Protein AF-A0A8C7N3Q1-F1 (afdb_monomer_lite)

pLDDT: mean 91.47, std 10.43, range [30.98, 98.62]

Secondary structure (DSSP, 8-state):
---EEEE-HHHHHHHHT-BSSSBGGGSTTTEEEEE-S-HHHHHH-EETT-EE--B-TTSPBPPPTT--TTT-SEEEEE-SS---SSS--HHHHHHHHHHTT-SSPEEEETTHHHHHHHH-GGGEE------HHHHHT--PPPEEEETTTEEEEEHHHHT-HHHHHHTTEEEEEEESS---GGGGGSS-EEEEE---SSTTS--GGGHHHHHHHHHHHHHTT-EEEEEESSSSSHHHHHHHHHHHHHH---HHHHHHHHHHHHTT--

Organism: Oncorhynchus kisutch (NCBI:txid8019)

Structure (mmCIF, N/CA/C/O backbone):
data_AF-A0A8C7N3Q1-F1
#
_entry.id   AF-A0A8C7N3Q1-F1
#
loop_
_atom_site.group_PDB
_atom_site.id
_atom_site.type_symbol
_atom_site.label_atom_id
_atom_site.label_alt_id
_atom_site.label_comp_id
_atom_site.label_asym_id
_atom_site.label_entity_id
_atom_site.label_seq_id
_atom_site.pdbx_PDB_ins_code
_atom_site.Cartn_x
_atom_site.Cartn_y
_atom_site.Cartn_z
_atom_site.occupancy
_atom_site.B_iso_or_equiv
_atom_site.auth_seq_id
_atom_site.auth_comp_id
_atom_site.auth_asym_id
_atom_site.auth_atom_id
_atom_site.pdbx_PDB_model_num
ATOM 1 N N . MET A 1 1 ? -7.266 22.690 14.369 1.00 59.22 1 MET A N 1
ATOM 2 C CA . MET A 1 1 ? -7.906 21.356 14.397 1.00 59.22 1 MET A CA 1
ATOM 3 C C . MET A 1 1 ? -7.867 20.801 12.989 1.00 59.22 1 MET A C 1
ATOM 5 O O . MET A 1 1 ? -8.165 21.556 12.072 1.00 59.22 1 MET A O 1
ATOM 9 N N . ALA A 1 2 ? -7.451 19.550 12.805 1.00 65.81 2 ALA A N 1
ATOM 10 C CA . ALA A 1 2 ? -7.031 19.058 11.493 1.00 65.81 2 ALA A CA 1
ATOM 11 C C . ALA A 1 2 ? -8.157 18.533 10.574 1.00 65.81 2 ALA A C 1
ATOM 13 O O . ALA A 1 2 ? -7.891 18.194 9.427 1.00 65.81 2 ALA A O 1
ATOM 14 N N . GLY A 1 3 ? -9.415 18.535 11.028 1.00 89.31 3 GLY A N 1
ATOM 15 C CA . GLY A 1 3 ? -10.568 18.125 10.217 1.00 89.31 3 GLY A CA 1
ATOM 16 C C . GLY A 1 3 ? -10.566 16.638 9.837 1.00 89.31 3 GLY A C 1
ATOM 17 O O . GLY A 1 3 ? -9.707 15.866 10.269 1.00 89.31 3 GLY A O 1
ATOM 18 N N . THR A 1 4 ? -11.551 16.251 9.028 1.00 92.62 4 THR A N 1
ATOM 19 C CA . THR A 1 4 ? -11.742 14.877 8.544 1.00 92.62 4 THR A CA 1
ATOM 20 C C . THR A 1 4 ? -11.626 14.849 7.025 1.00 92.62 4 THR A C 1
ATOM 22 O O . THR A 1 4 ? -12.197 15.704 6.345 1.00 92.62 4 THR A O 1
ATOM 25 N N . THR A 1 5 ? -10.920 13.861 6.479 1.00 94.62 5 THR A N 1
ATOM 26 C CA . THR A 1 5 ? -10.798 13.642 5.029 1.00 94.62 5 THR A CA 1
ATOM 27 C C . THR A 1 5 ? -11.102 12.191 4.670 1.00 94.62 5 THR A C 1
ATOM 29 O O . THR A 1 5 ? -11.113 11.319 5.534 1.00 94.62 5 THR A O 1
ATOM 32 N N . PHE A 1 6 ? -11.353 11.903 3.392 1.00 94.88 6 PHE A N 1
ATOM 33 C CA . PHE A 1 6 ? -11.394 10.519 2.917 1.00 94.88 6 PHE A CA 1
ATOM 34 C C . PHE A 1 6 ? -9.996 10.007 2.574 1.00 94.88 6 PHE A C 1
ATOM 36 O O . PHE A 1 6 ? -9.118 10.785 2.211 1.00 94.88 6 PHE A O 1
ATOM 43 N N . CYS A 1 7 ? -9.844 8.691 2.673 1.00 94.50 7 CYS A N 1
ATOM 44 C CA . CYS A 1 7 ? -8.718 7.909 2.189 1.00 94.50 7 CYS A CA 1
ATOM 45 C C . CYS A 1 7 ? -9.274 6.769 1.325 1.00 94.50 7 CYS A C 1
ATOM 47 O O . CYS A 1 7 ? -10.184 6.041 1.741 1.00 94.50 7 CYS A O 1
ATOM 49 N N . GLU A 1 8 ? -8.799 6.657 0.091 1.00 95.62 8 GLU A N 1
ATOM 50 C CA . GLU A 1 8 ? -9.148 5.571 -0.818 1.00 95.62 8 GLU A CA 1
ATOM 51 C C . GLU A 1 8 ? -8.441 4.272 -0.400 1.00 95.62 8 GLU A C 1
ATOM 53 O O . GLU A 1 8 ? -7.428 4.257 0.300 1.00 95.62 8 GLU A O 1
ATOM 58 N N . ALA A 1 9 ? -8.967 3.135 -0.855 1.00 96.81 9 ALA A N 1
ATOM 59 C CA . ALA A 1 9 ? -8.442 1.832 -0.455 1.00 96.81 9 ALA A CA 1
ATOM 60 C C . ALA A 1 9 ? -6.957 1.638 -0.840 1.00 96.81 9 ALA A C 1
ATOM 62 O O . ALA A 1 9 ? -6.203 1.059 -0.060 1.00 96.81 9 ALA A O 1
ATOM 63 N N . SER A 1 10 ? -6.534 2.173 -1.991 1.00 95.06 10 SER A N 1
ATOM 64 C CA . SER A 1 10 ? -5.141 2.139 -2.461 1.00 95.06 10 SER A CA 1
ATOM 65 C C . SER A 1 10 ? -4.199 2.983 -1.601 1.00 95.06 10 SER A C 1
ATOM 67 O O . SER A 1 10 ? -3.031 2.639 -1.432 1.00 95.06 10 SER A O 1
ATOM 69 N N . GLU A 1 11 ? -4.698 4.070 -1.009 1.00 95.25 11 GLU A N 1
ATOM 70 C CA . GLU A 1 11 ? -3.915 4.896 -0.090 1.00 95.25 11 GLU A CA 1
ATOM 71 C C . GLU A 1 11 ? -3.651 4.135 1.213 1.00 95.25 11 GLU A C 1
ATOM 73 O O . GLU A 1 11 ? -2.498 4.031 1.630 1.00 95.25 11 GLU A O 1
ATOM 78 N N . LEU A 1 12 ? -4.677 3.507 1.807 1.00 97.44 12 LEU A N 1
ATOM 79 C CA . LEU A 1 12 ? -4.485 2.648 2.982 1.00 97.44 12 LEU A CA 1
ATOM 80 C C . LEU A 1 12 ? -3.596 1.437 2.666 1.00 97.44 12 LEU A C 1
ATOM 82 O O . LEU A 1 12 ? -2.736 1.090 3.474 1.00 97.44 12 LEU A O 1
ATOM 86 N N . TYR A 1 13 ? -3.756 0.816 1.493 1.00 97.50 13 TYR A N 1
ATOM 87 C CA . TYR A 1 13 ? -2.869 -0.254 1.033 1.00 97.50 13 TYR A CA 1
ATOM 88 C C . TYR A 1 13 ? -1.407 0.210 1.026 1.00 97.50 13 TYR A C 1
ATOM 90 O O . TYR A 1 13 ? -0.540 -0.483 1.559 1.00 97.50 13 TYR A O 1
ATOM 98 N N . ASN A 1 14 ? -1.123 1.394 0.480 1.00 95.88 14 ASN A N 1
ATOM 99 C CA . ASN A 1 14 ? 0.236 1.924 0.443 1.00 95.88 14 ASN A CA 1
ATOM 100 C C . ASN A 1 14 ? 0.751 2.264 1.848 1.00 95.88 14 ASN A C 1
ATOM 102 O O . ASN A 1 14 ? 1.882 1.907 2.158 1.00 95.88 14 ASN A O 1
ATOM 106 N N . ILE A 1 15 ? -0.070 2.853 2.728 1.00 95.50 15 ILE A N 1
ATOM 107 C CA . ILE A 1 15 ? 0.300 3.121 4.133 1.00 95.50 15 ILE A CA 1
ATOM 108 C C . ILE A 1 15 ? 0.690 1.822 4.859 1.00 95.50 15 ILE A C 1
ATOM 110 O O . ILE A 1 15 ? 1.719 1.780 5.533 1.00 95.50 15 ILE A O 1
ATOM 114 N N . LEU A 1 16 ? -0.085 0.745 4.694 1.00 96.50 16 LEU A N 1
ATOM 115 C CA . LEU A 1 16 ? 0.191 -0.561 5.311 1.00 96.50 16 LEU A CA 1
ATOM 116 C C . LEU A 1 16 ? 1.488 -1.215 4.807 1.00 96.50 16 LEU A C 1
ATOM 118 O O . LEU A 1 16 ? 2.055 -2.058 5.500 1.00 96.50 16 LEU A O 1
ATOM 122 N N . ASN A 1 17 ? 1.949 -0.839 3.613 1.00 95.31 17 ASN A N 1
ATOM 123 C CA . ASN A 1 17 ? 3.124 -1.410 2.957 1.00 95.31 17 ASN A CA 1
ATOM 124 C C . ASN A 1 17 ? 4.375 -0.521 3.034 1.00 95.31 17 ASN A C 1
ATOM 126 O O . ASN A 1 17 ? 5.397 -0.857 2.433 1.00 95.31 17 ASN A O 1
ATOM 130 N N . GLN A 1 18 ? 4.334 0.589 3.776 1.00 91.31 18 GLN A N 1
ATOM 131 C CA . GLN A 1 18 ? 5.516 1.427 3.977 1.00 91.31 18 GLN A CA 1
ATOM 132 C C . GLN A 1 18 ? 6.582 0.701 4.809 1.00 91.31 18 GLN A C 1
ATOM 134 O O . GLN A 1 18 ? 6.308 0.034 5.812 1.00 91.31 18 GLN A O 1
ATOM 139 N N . TYR A 1 19 ? 7.824 0.827 4.360 1.00 86.75 19 TYR A N 1
ATOM 140 C CA . TYR A 1 19 ? 8.968 0.055 4.804 1.00 86.75 19 TYR A CA 1
ATOM 141 C C . TYR A 1 19 ? 10.282 0.830 4.652 1.00 86.75 19 TYR A C 1
ATOM 143 O O . TYR A 1 19 ? 10.655 1.230 3.553 1.00 86.75 19 TYR A O 1
ATOM 151 N N . THR A 1 20 ? 11.037 0.953 5.741 1.00 82.75 20 THR A N 1
ATOM 152 C CA . THR A 1 20 ? 12.396 1.520 5.730 1.00 82.75 20 THR A CA 1
ATOM 153 C C . THR A 1 20 ? 13.431 0.390 5.786 1.00 82.75 20 THR A C 1
ATOM 155 O O . THR A 1 20 ? 13.741 -0.246 4.782 1.00 82.75 20 THR A O 1
ATOM 158 N N . ARG A 1 21 ? 13.948 0.088 6.982 1.00 82.50 21 ARG A N 1
ATOM 159 C CA . ARG A 1 21 ? 14.676 -1.151 7.304 1.00 82.50 21 ARG A CA 1
ATOM 160 C C . ARG A 1 21 ? 13.736 -2.236 7.826 1.00 82.50 21 ARG A C 1
ATOM 162 O O . ARG A 1 21 ? 14.053 -3.419 7.747 1.00 82.50 21 ARG A O 1
ATOM 169 N N . LEU A 1 22 ? 12.606 -1.821 8.390 1.00 88.88 22 LEU A N 1
ATOM 170 C CA . LEU A 1 22 ? 11.552 -2.648 8.967 1.00 88.88 22 LEU A CA 1
ATOM 171 C C . LEU A 1 22 ? 10.201 -2.064 8.529 1.00 88.88 22 LEU A C 1
ATOM 173 O O . LEU A 1 22 ? 10.143 -0.941 8.019 1.00 88.88 22 LEU A O 1
ATOM 177 N N . SER A 1 23 ? 9.121 -2.827 8.707 1.00 93.00 23 SER A N 1
ATOM 178 C CA . SER A 1 23 ? 7.772 -2.302 8.471 1.00 93.00 23 SER A CA 1
ATOM 179 C C . SER A 1 23 ? 7.512 -1.100 9.371 1.00 93.00 23 SER A C 1
ATOM 181 O O . SER A 1 23 ? 7.718 -1.169 10.586 1.00 93.00 23 SER A O 1
ATOM 183 N N . ARG A 1 24 ? 6.987 -0.020 8.790 1.00 93.94 24 ARG A N 1
ATOM 184 C CA . ARG A 1 24 ? 6.635 1.182 9.555 1.00 93.94 24 ARG A CA 1
ATOM 185 C C . ARG A 1 24 ? 5.467 0.968 10.500 1.00 93.94 24 ARG A C 1
ATOM 187 O O . ARG A 1 24 ? 5.294 1.726 11.443 1.00 93.94 24 ARG A O 1
ATOM 194 N N . LEU A 1 25 ? 4.715 -0.120 10.328 1.00 94.50 25 LEU A N 1
ATOM 195 C CA . LEU A 1 25 ? 3.677 -0.528 11.273 1.00 94.50 25 LEU A CA 1
ATOM 196 C C . LEU A 1 25 ? 4.225 -0.850 12.671 1.00 94.50 25 LEU A C 1
ATOM 198 O O . LEU A 1 25 ? 3.445 -0.875 13.619 1.00 94.50 25 LEU A O 1
ATOM 202 N N . ALA A 1 26 ? 5.533 -1.093 12.813 1.00 93.56 26 ALA A N 1
ATOM 203 C CA . ALA A 1 26 ? 6.186 -1.261 14.109 1.00 93.56 26 ALA A CA 1
ATOM 204 C C . ALA A 1 26 ? 6.464 0.073 14.832 1.00 93.56 26 ALA A C 1
ATOM 206 O O . ALA A 1 26 ? 6.716 0.073 16.037 1.00 93.56 26 ALA A O 1
ATOM 207 N N . GLU A 1 27 ? 6.415 1.208 14.129 1.00 93.19 27 GLU A N 1
ATOM 208 C CA . GLU A 1 27 ? 6.615 2.531 14.717 1.00 93.19 27 GLU A CA 1
ATOM 209 C C . GLU A 1 27 ? 5.361 2.964 15.490 1.00 93.19 27 GLU A C 1
ATOM 211 O O . GLU A 1 27 ? 4.250 3.005 14.957 1.00 93.19 27 GLU A O 1
ATOM 216 N N . PHE A 1 28 ? 5.536 3.318 16.764 1.00 90.06 28 PHE A N 1
ATOM 217 C CA . PHE A 1 28 ? 4.426 3.586 17.687 1.00 90.06 28 PHE A CA 1
ATOM 218 C C . PHE A 1 28 ? 3.556 4.790 17.294 1.00 90.06 28 PHE A C 1
ATOM 220 O O . PHE A 1 28 ? 2.387 4.838 17.666 1.00 90.06 28 PHE A O 1
ATOM 227 N N . ASN A 1 29 ? 4.110 5.750 16.553 1.00 92.81 29 ASN A N 1
ATOM 228 C CA . ASN A 1 29 ? 3.448 6.982 16.128 1.00 92.81 29 ASN A CA 1
ATOM 229 C C . ASN A 1 29 ? 3.130 7.006 14.623 1.00 92.81 29 ASN A C 1
ATOM 231 O O . ASN A 1 29 ? 2.821 8.064 14.078 1.00 92.81 29 ASN A O 1
ATOM 235 N N . PHE A 1 30 ? 3.220 5.868 13.928 1.00 94.25 30 PHE A N 1
ATOM 236 C CA . PHE A 1 30 ? 3.031 5.828 12.481 1.00 94.25 30 PHE A CA 1
ATOM 237 C C . PHE A 1 30 ? 1.563 5.691 12.063 1.00 94.25 30 PHE A C 1
ATOM 239 O O . PHE A 1 30 ? 1.037 6.592 11.412 1.00 94.25 30 PHE A O 1
ATOM 246 N N . LEU A 1 31 ? 0.893 4.593 12.429 1.00 95.69 31 LEU A N 1
ATOM 247 C CA . LEU A 1 31 ? -0.487 4.314 12.021 1.00 95.69 31 LEU A CA 1
ATOM 248 C C . LEU A 1 31 ? -1.358 3.890 13.206 1.00 95.69 31 LEU A C 1
ATOM 250 O O . LEU A 1 31 ? -1.128 2.856 13.833 1.00 95.69 31 LEU A O 1
ATOM 254 N N . CYS A 1 32 ? -2.443 4.629 13.418 1.00 96.06 32 CYS A N 1
ATOM 255 C CA . CYS A 1 32 ? -3.590 4.202 14.204 1.00 96.06 32 CYS A CA 1
ATOM 256 C C . CYS A 1 32 ? -4.744 3.834 13.263 1.00 96.06 32 CYS A C 1
ATOM 258 O O . CYS A 1 32 ? -5.383 4.712 12.684 1.00 96.06 32 CYS A O 1
ATOM 260 N N . LEU A 1 33 ? -5.008 2.535 13.107 1.00 97.56 33 LEU A N 1
ATOM 261 C CA . LEU A 1 33 ? -6.120 2.025 12.307 1.00 97.56 33 LEU A CA 1
ATOM 262 C C . LEU A 1 33 ? -7.259 1.568 13.228 1.00 97.56 33 LEU A C 1
ATOM 264 O O . LEU A 1 33 ? -7.074 0.670 14.053 1.00 97.56 33 LEU A O 1
ATOM 268 N N . ILE A 1 34 ? -8.436 2.179 13.096 1.00 97.69 34 ILE A N 1
ATOM 269 C CA . ILE A 1 34 ? -9.586 1.937 13.973 1.00 97.69 34 ILE A CA 1
ATOM 270 C C . ILE A 1 34 ? -10.748 1.347 13.176 1.00 97.69 34 ILE A C 1
ATOM 272 O O . ILE A 1 34 ? -11.215 1.929 12.200 1.00 97.69 34 ILE A O 1
ATOM 276 N N . ASP A 1 35 ? -11.229 0.195 13.637 1.00 98.31 35 ASP A N 1
ATOM 277 C CA . ASP A 1 35 ? -12.449 -0.442 13.152 1.00 98.31 35 ASP A CA 1
ATOM 278 C C . ASP A 1 35 ? -13.633 0.014 14.014 1.00 98.31 35 ASP A C 1
ATOM 280 O O . ASP A 1 35 ? -13.786 -0.426 15.158 1.00 98.31 35 ASP A O 1
ATOM 284 N N . ALA A 1 36 ? -14.457 0.907 13.473 1.00 97.75 36 ALA A N 1
ATOM 285 C CA . ALA A 1 36 ? -15.629 1.466 14.138 1.00 97.75 36 ALA A CA 1
ATOM 286 C C . ALA A 1 36 ? -16.843 0.520 14.140 1.00 97.75 36 ALA A C 1
ATOM 288 O O . ALA A 1 36 ? -17.855 0.821 14.769 1.00 97.75 36 ALA A O 1
ATOM 289 N N . ARG A 1 37 ? -16.757 -0.636 13.468 1.00 97.75 37 ARG A N 1
ATOM 290 C CA . ARG A 1 37 ? -17.850 -1.612 13.405 1.00 97.75 37 ARG A CA 1
ATOM 291 C C . ARG A 1 37 ? -18.120 -2.267 14.758 1.00 97.75 37 ARG A C 1
ATOM 293 O O . ARG A 1 37 ? -17.294 -2.267 15.674 1.00 97.75 37 ARG A O 1
ATOM 300 N N . ALA A 1 38 ? -19.269 -2.931 14.860 1.00 96.62 38 ALA A N 1
ATOM 301 C CA . ALA A 1 38 ? -19.602 -3.727 16.032 1.00 96.62 38 ALA A CA 1
ATOM 302 C C . ALA A 1 38 ? -18.553 -4.826 16.290 1.00 96.62 38 ALA A C 1
ATOM 304 O O . ALA A 1 38 ? -18.059 -5.479 15.366 1.00 96.62 38 ALA A O 1
ATOM 305 N N . LYS A 1 39 ? -18.277 -5.109 17.571 1.00 96.75 39 LYS A N 1
ATOM 306 C CA . LYS A 1 39 ? -17.277 -6.101 18.010 1.00 96.75 39 LYS A CA 1
ATOM 307 C C . LYS A 1 39 ? -17.429 -7.473 17.338 1.00 96.75 39 LYS A C 1
ATOM 309 O O . LYS A 1 39 ? -16.433 -8.129 17.050 1.00 96.75 39 LYS A O 1
ATOM 314 N N . GLY A 1 40 ? -18.663 -7.910 17.070 1.00 97.50 40 GLY A N 1
ATOM 315 C CA . GLY A 1 40 ? -18.930 -9.166 16.361 1.00 97.50 40 GLY A CA 1
ATOM 316 C C . GLY A 1 40 ? -18.378 -9.180 14.930 1.00 97.50 40 GLY A C 1
ATOM 317 O O . GLY A 1 40 ? -17.757 -10.159 14.527 1.00 97.50 40 GLY A O 1
ATOM 318 N N . GLN A 1 41 ? -18.532 -8.076 14.191 1.00 97.81 41 GLN A N 1
ATOM 319 C CA . GLN A 1 41 ? -18.011 -7.933 12.828 1.00 97.81 41 GLN A CA 1
ATOM 320 C C . GLN A 1 41 ? -16.479 -7.864 12.825 1.00 97.81 41 GLN A C 1
ATOM 322 O O . GLN A 1 41 ? -15.845 -8.548 12.024 1.00 97.81 41 GLN A O 1
ATOM 327 N N . TYR A 1 42 ? -15.890 -7.117 13.764 1.00 98.12 42 TYR A N 1
ATOM 328 C CA . TYR A 1 42 ? -14.438 -7.065 13.964 1.00 98.12 42 TYR A CA 1
ATOM 329 C C . TYR A 1 42 ? -13.840 -8.452 14.251 1.00 98.12 42 TYR A C 1
ATOM 331 O O . TYR A 1 42 ? -12.857 -8.856 13.627 1.00 98.12 42 TYR A O 1
ATOM 339 N N . ASN A 1 43 ? -14.454 -9.205 15.169 1.00 97.75 43 ASN A N 1
ATOM 340 C CA . ASN A 1 43 ? -14.000 -10.548 15.533 1.00 97.75 43 ASN A CA 1
ATOM 341 C C . ASN A 1 43 ? -14.126 -11.547 14.374 1.00 97.75 43 ASN A C 1
ATOM 343 O O . ASN A 1 43 ? -13.309 -12.458 14.271 1.00 97.75 43 ASN A O 1
ATOM 347 N N . ALA A 1 44 ? -15.137 -11.390 13.511 1.00 97.69 44 ALA A N 1
ATOM 348 C CA . ALA A 1 44 ? -15.306 -12.241 12.337 1.00 97.69 44 ALA A CA 1
ATOM 349 C C . ALA A 1 44 ? -14.162 -12.037 11.332 1.00 97.69 44 ALA A C 1
ATOM 351 O O . ALA A 1 44 ? -13.589 -13.017 10.849 1.00 97.69 44 ALA A O 1
ATOM 352 N N . SER A 1 45 ? -13.819 -10.776 11.036 1.00 98.25 45 SER A N 1
ATOM 353 C CA . SER A 1 45 ? -12.580 -10.385 10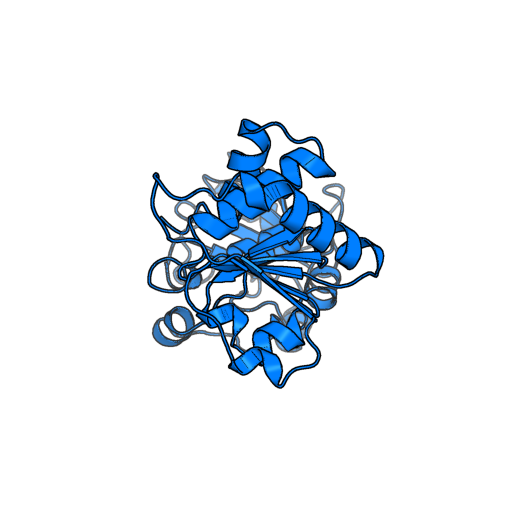.361 1.00 98.25 45 SER A CA 1
ATOM 354 C C . SER A 1 45 ? -12.421 -8.859 10.314 1.00 98.25 45 SER A C 1
ATOM 356 O O . SER A 1 45 ? -13.400 -8.126 10.176 1.00 98.25 45 SER A O 1
ATOM 358 N N . HIS A 1 46 ? -11.180 -8.379 10.340 1.00 98.62 46 HIS A N 1
ATOM 359 C CA . HIS A 1 46 ? -10.807 -6.965 10.246 1.00 98.62 46 HIS A CA 1
ATOM 360 C C . HIS A 1 46 ? -9.541 -6.776 9.395 1.00 98.62 46 HIS A C 1
ATOM 362 O O . HIS A 1 46 ? -8.899 -7.752 8.998 1.00 98.62 46 HIS A O 1
ATOM 368 N N . ILE A 1 47 ? -9.212 -5.525 9.063 1.00 98.62 47 ILE A N 1
ATOM 369 C CA . ILE A 1 47 ? -7.950 -5.168 8.392 1.00 98.62 47 ILE A CA 1
ATOM 370 C C . ILE A 1 47 ? -6.794 -5.381 9.378 1.00 98.62 47 ILE A C 1
ATOM 372 O O . ILE A 1 47 ? -6.945 -5.085 10.563 1.00 98.62 47 ILE A O 1
ATOM 376 N N . ILE A 1 48 ? -5.654 -5.894 8.909 1.00 97.56 48 ILE A N 1
ATOM 377 C CA . ILE A 1 48 ? -4.438 -6.070 9.718 1.00 97.56 48 ILE A CA 1
ATOM 378 C C . ILE A 1 48 ? -4.124 -4.828 10.568 1.00 97.56 48 ILE A C 1
ATOM 380 O O . ILE A 1 48 ? -4.361 -3.711 10.128 1.00 97.56 48 ILE A O 1
ATOM 384 N N . THR A 1 49 ? -3.628 -5.048 11.791 1.00 95.88 49 THR A N 1
ATOM 385 C CA . THR A 1 49 ? -3.320 -4.032 12.825 1.00 95.88 49 THR A CA 1
ATOM 386 C C . THR A 1 49 ? -4.491 -3.178 13.331 1.00 95.88 49 THR A C 1
ATOM 388 O O . THR A 1 49 ? -4.311 -2.443 14.306 1.00 95.88 49 THR A O 1
ATOM 391 N N . ALA A 1 50 ? -5.695 -3.305 12.759 1.00 97.44 50 ALA A N 1
ATOM 392 C CA . ALA A 1 50 ? -6.849 -2.529 13.191 1.00 97.44 50 ALA A CA 1
ATOM 393 C C . ALA A 1 50 ? -7.284 -2.864 14.623 1.00 97.44 50 ALA A C 1
ATOM 395 O O . ALA A 1 50 ? -7.306 -4.024 15.049 1.00 97.44 50 ALA A O 1
ATOM 396 N N . ARG A 1 51 ? -7.718 -1.835 15.351 1.00 95.94 51 ARG A N 1
ATOM 397 C CA . ARG A 1 51 ? -8.250 -1.949 16.712 1.00 95.94 51 ARG A CA 1
ATOM 398 C C . ARG A 1 51 ? -9.727 -1.588 16.716 1.00 95.94 51 ARG A C 1
ATOM 400 O O . ARG A 1 51 ? -10.108 -0.553 16.181 1.00 95.94 51 ARG A O 1
ATOM 407 N N . ASN A 1 52 ? -10.560 -2.421 17.332 1.00 96.94 52 ASN A N 1
ATOM 408 C CA . ASN A 1 52 ? -11.985 -2.123 17.449 1.00 96.94 52 ASN A CA 1
ATOM 409 C C . ASN A 1 52 ? -12.226 -0.892 18.338 1.00 96.94 52 ASN A C 1
ATOM 411 O O . ASN A 1 52 ? -11.683 -0.821 19.446 1.00 96.94 52 ASN A O 1
ATOM 415 N N . ALA A 1 53 ? -13.045 0.045 17.861 1.00 96.38 53 ALA A N 1
ATOM 416 C CA . ALA A 1 53 ? -13.469 1.212 18.620 1.00 96.38 53 ALA A CA 1
ATOM 417 C C . ALA A 1 53 ? -14.242 0.785 19.875 1.00 96.38 53 ALA A C 1
ATOM 419 O O . ALA A 1 53 ? -15.066 -0.131 19.847 1.00 96.38 53 ALA A O 1
ATOM 420 N N . LYS A 1 54 ? -13.975 1.458 20.994 1.00 94.94 54 LYS A N 1
ATOM 421 C CA . LYS A 1 54 ? -14.660 1.223 22.267 1.00 94.94 54 LYS A CA 1
ATOM 422 C C . LYS A 1 54 ? -15.169 2.538 22.813 1.00 94.94 54 LYS A C 1
ATOM 424 O O . LYS A 1 54 ? -14.436 3.519 22.822 1.00 94.94 54 LYS A O 1
ATOM 429 N N . TRP A 1 55 ? -16.388 2.526 23.321 1.00 93.81 55 TRP A N 1
ATOM 430 C CA . TRP A 1 55 ? -17.057 3.702 23.856 1.00 93.81 55 TRP A CA 1
ATOM 431 C C . TRP A 1 55 ? -17.374 3.470 25.330 1.00 93.81 55 TRP A C 1
ATOM 433 O O . TRP A 1 55 ? -17.701 2.346 25.723 1.00 93.81 55 TRP A O 1
ATOM 443 N N . ASP A 1 56 ? -17.225 4.504 26.153 1.00 93.44 56 ASP A N 1
ATOM 444 C CA . ASP A 1 56 ? -17.665 4.458 27.545 1.00 93.44 56 ASP A CA 1
ATOM 445 C C . ASP A 1 56 ? -19.182 4.697 27.665 1.00 93.44 56 ASP A C 1
ATOM 447 O O . ASP A 1 56 ? -19.875 4.996 26.690 1.00 93.44 56 ASP A O 1
ATOM 451 N N . SER A 1 57 ? -19.717 4.583 28.882 1.00 91.62 57 SER A N 1
ATOM 452 C CA . SER A 1 57 ? -21.142 4.817 29.153 1.00 91.62 57 SER A CA 1
ATOM 453 C C . SER A 1 57 ? -21.603 6.257 28.899 1.00 91.62 57 SER A C 1
ATOM 455 O O . SER A 1 57 ? -22.804 6.514 28.896 1.00 91.62 57 SER A O 1
ATOM 457 N N . LYS A 1 58 ? -20.675 7.198 28.691 1.00 89.50 58 LYS A N 1
ATOM 458 C CA . LYS A 1 58 ? -20.940 8.611 28.398 1.00 89.50 58 LYS A CA 1
ATOM 459 C C . LYS A 1 58 ? -20.803 8.930 26.904 1.00 89.50 58 LYS A C 1
ATOM 461 O O . LYS A 1 58 ? -20.870 10.101 26.539 1.00 89.50 58 LYS A O 1
ATOM 466 N N . GLY A 1 59 ? -20.589 7.925 26.049 1.00 86.38 59 GLY A N 1
ATOM 467 C CA . GLY A 1 59 ? -20.398 8.115 24.610 1.00 86.38 59 GLY A CA 1
ATOM 468 C C . GLY A 1 59 ? -19.034 8.707 24.245 1.00 86.38 59 GLY A C 1
ATOM 469 O O . GLY A 1 59 ? -18.873 9.266 23.163 1.00 86.38 59 GLY A O 1
ATOM 470 N N . LYS A 1 60 ? -18.032 8.612 25.126 1.00 90.12 60 LYS A N 1
ATOM 471 C CA . LYS A 1 60 ? -16.659 9.027 24.828 1.00 90.12 60 LYS A CA 1
ATOM 472 C C . LYS A 1 60 ? -15.859 7.847 24.281 1.00 90.12 60 LYS A C 1
ATOM 474 O O . LYS A 1 60 ? -15.841 6.766 24.873 1.00 90.12 60 LYS A O 1
ATOM 479 N N . LEU A 1 61 ? -15.154 8.075 23.173 1.00 92.81 61 LEU A N 1
ATOM 480 C CA . LEU A 1 61 ? -14.235 7.098 22.594 1.00 92.81 61 LEU A CA 1
ATOM 481 C C . LEU A 1 61 ? -13.077 6.828 23.569 1.00 92.81 61 LEU A C 1
ATOM 483 O O . LEU A 1 61 ? -12.361 7.742 23.986 1.00 92.81 61 LEU A O 1
ATOM 487 N N . ILE A 1 62 ? -12.895 5.561 23.926 1.00 93.06 62 ILE A N 1
ATOM 488 C CA . ILE A 1 62 ? -11.797 5.079 24.760 1.00 93.06 62 ILE A CA 1
ATOM 489 C C . ILE A 1 62 ? -10.592 4.854 23.851 1.00 93.06 62 ILE A C 1
ATOM 491 O O . ILE A 1 62 ? -10.622 3.989 22.972 1.00 93.06 62 ILE A O 1
ATOM 495 N N . MET A 1 63 ? -9.522 5.619 24.075 1.00 90.50 63 MET A N 1
ATOM 496 C CA . MET A 1 63 ? -8.311 5.496 23.267 1.00 90.50 63 MET A CA 1
ATOM 497 C C . MET A 1 63 ? -7.660 4.123 23.452 1.00 90.50 63 MET A C 1
ATOM 499 O O . MET A 1 63 ? -7.523 3.655 24.589 1.00 90.50 63 MET A O 1
ATOM 503 N N . PRO A 1 64 ? -7.240 3.459 22.361 1.00 85.88 64 PRO A N 1
ATOM 504 C CA . PRO A 1 64 ? -6.495 2.219 22.476 1.00 85.88 64 PRO A CA 1
ATOM 505 C C . PRO A 1 64 ? -5.190 2.414 23.262 1.00 85.88 64 PRO A C 1
ATOM 507 O O . PRO A 1 64 ? -4.523 3.436 23.140 1.00 85.88 64 PRO A O 1
ATOM 510 N N . VAL A 1 65 ? -4.790 1.404 24.037 1.00 84.56 65 VAL A N 1
ATOM 511 C CA . VAL A 1 65 ? -3.570 1.466 24.863 1.00 84.56 65 VAL A CA 1
ATOM 512 C C . VAL A 1 65 ? -2.337 1.752 23.998 1.00 84.56 65 VAL A C 1
ATOM 514 O O . VAL A 1 65 ? -2.126 1.085 22.982 1.00 84.56 65 VAL A O 1
ATOM 517 N N . GLY A 1 66 ? -1.523 2.728 24.408 1.00 82.62 66 GLY A N 1
ATOM 518 C CA . GLY A 1 66 ? -0.305 3.129 23.696 1.00 82.62 66 GLY A CA 1
ATOM 519 C C . GLY A 1 66 ? -0.542 3.974 22.440 1.00 82.62 66 GLY A C 1
ATOM 520 O O . GLY A 1 66 ? 0.383 4.135 21.655 1.00 82.62 66 GLY A O 1
ATOM 521 N N . VAL A 1 67 ? -1.763 4.479 22.220 1.00 88.44 67 VAL A N 1
ATOM 522 C CA . VAL A 1 67 ? -2.063 5.431 21.142 1.00 88.44 67 VAL A CA 1
ATOM 523 C C . VAL A 1 67 ? -2.116 6.846 21.702 1.00 88.44 67 VAL A C 1
ATOM 525 O O . VAL A 1 67 ? -3.009 7.183 22.478 1.00 88.44 67 VAL A O 1
ATOM 528 N N . GLU A 1 68 ? -1.197 7.684 21.238 1.00 91.19 68 GLU A N 1
ATOM 529 C CA . GLU A 1 68 ? -1.188 9.125 21.475 1.00 91.19 68 GLU A CA 1
ATOM 530 C C . GLU A 1 68 ? -1.667 9.837 20.204 1.00 91.19 68 GLU A C 1
ATOM 532 O O . GLU A 1 68 ? -0.911 10.052 19.263 1.00 91.19 68 GLU A O 1
ATOM 537 N N . VAL A 1 69 ? -2.958 10.173 20.147 1.00 89.50 69 VAL A N 1
ATOM 538 C CA . VAL A 1 69 ? -3.626 10.737 18.950 1.00 89.50 69 VAL A CA 1
ATOM 539 C C . VAL A 1 69 ? -2.943 12.002 18.412 1.00 89.50 69 VAL A C 1
ATOM 541 O O . VAL A 1 69 ? -2.969 12.254 17.208 1.00 89.50 69 VAL A O 1
ATOM 544 N N . GLU A 1 70 ? -2.326 12.784 19.294 1.00 90.50 70 GLU A N 1
ATOM 545 C CA . GLU A 1 70 ? -1.588 14.004 18.963 1.00 90.50 70 GLU A CA 1
ATOM 546 C C . GLU A 1 70 ? -0.318 13.704 18.147 1.00 90.50 70 GLU A C 1
ATOM 548 O O . GLU A 1 70 ? 0.000 14.434 17.211 1.00 90.50 70 GLU A O 1
ATOM 553 N N . SER A 1 71 ? 0.387 12.608 18.443 1.00 90.56 71 SER A N 1
ATOM 554 C CA . SER A 1 71 ? 1.661 12.266 17.796 1.00 90.56 71 SER A CA 1
ATOM 555 C C . SER A 1 71 ? 1.512 11.350 16.577 1.00 90.56 71 SER A C 1
ATOM 557 O O . SER A 1 71 ? 2.473 11.169 15.828 1.00 90.56 71 SER A O 1
ATOM 559 N N . MET A 1 72 ? 0.317 10.794 16.348 1.00 93.00 72 MET A N 1
ATOM 560 C CA . MET A 1 72 ? 0.051 9.856 15.257 1.00 93.00 72 MET A CA 1
ATOM 561 C C . MET A 1 72 ? 0.153 10.508 13.879 1.00 93.00 72 MET A C 1
ATOM 563 O O . MET A 1 72 ? -0.591 11.432 13.558 1.00 93.00 72 MET A O 1
ATOM 567 N N . ARG A 1 73 ? 1.016 9.955 13.021 1.00 93.19 73 ARG A N 1
ATOM 568 C CA . ARG A 1 73 ? 1.191 10.398 11.635 1.00 93.19 73 ARG A CA 1
ATOM 569 C C . ARG A 1 73 ? -0.029 10.095 10.765 1.00 93.19 73 ARG A C 1
ATOM 571 O O . ARG A 1 73 ? -0.433 10.943 9.970 1.00 93.19 73 ARG A O 1
ATOM 578 N N . TYR A 1 74 ? -0.589 8.897 10.909 1.00 95.31 74 TYR A N 1
ATOM 579 C CA . TYR A 1 74 ? -1.801 8.454 10.232 1.00 95.31 74 TYR A CA 1
ATOM 580 C C . TYR A 1 74 ? -2.836 7.987 11.247 1.00 95.31 74 TYR A C 1
ATOM 582 O O . TYR A 1 74 ? -2.568 7.117 12.075 1.00 95.31 74 TYR A O 1
ATOM 590 N N . ILE A 1 75 ? -4.048 8.521 11.131 1.00 96.69 75 ILE A N 1
ATOM 591 C CA . ILE A 1 75 ? -5.221 8.019 11.840 1.00 96.69 75 ILE A CA 1
ATOM 592 C C . ILE A 1 75 ? -6.258 7.685 10.785 1.00 96.69 75 ILE A C 1
ATOM 594 O O . ILE A 1 75 ? -6.771 8.585 10.124 1.00 96.69 75 ILE A O 1
ATOM 598 N N . VAL A 1 76 ? -6.536 6.396 10.617 1.00 97.88 76 VAL A N 1
ATOM 599 C CA . VAL A 1 76 ? -7.507 5.902 9.642 1.00 97.88 76 VAL A CA 1
ATOM 600 C C . VAL A 1 76 ? -8.621 5.185 10.390 1.00 97.88 76 VAL A C 1
ATOM 602 O O . VAL A 1 76 ? -8.372 4.273 11.176 1.00 97.88 76 VAL A O 1
ATOM 605 N N . VAL A 1 77 ? -9.856 5.592 10.141 1.00 97.88 77 VAL A N 1
ATOM 606 C CA . VAL A 1 77 ? -11.065 5.015 10.724 1.00 97.88 77 VAL A CA 1
ATOM 607 C C . VAL A 1 77 ? -11.889 4.393 9.609 1.00 97.88 77 VAL A C 1
ATOM 609 O O . VAL A 1 77 ? -12.014 4.960 8.525 1.00 97.88 77 VAL A O 1
ATOM 612 N N . TYR A 1 78 ? -12.471 3.227 9.858 1.00 98.44 78 TYR A N 1
ATOM 613 C CA . TYR A 1 78 ? -13.383 2.603 8.912 1.00 98.44 78 TYR A CA 1
ATOM 614 C C . TYR A 1 78 ? -14.556 1.942 9.615 1.00 98.44 78 TYR A C 1
ATOM 616 O O . TYR A 1 78 ? -14.432 1.435 10.726 1.00 98.44 78 TYR A O 1
ATOM 624 N N . ASP A 1 79 ? -15.692 1.915 8.933 1.00 97.56 79 ASP A N 1
ATOM 625 C CA . ASP A 1 79 ? -16.854 1.115 9.294 1.00 97.56 79 ASP A CA 1
ATOM 626 C C . ASP A 1 79 ? -17.098 0.055 8.206 1.00 97.56 79 ASP A C 1
ATOM 628 O O . ASP A 1 79 ? -16.161 -0.431 7.566 1.00 97.56 79 ASP A O 1
ATOM 632 N N . SER A 1 80 ? -18.346 -0.354 7.987 1.00 97.25 80 SER A N 1
ATOM 633 C CA . SER A 1 80 ? -18.660 -1.330 6.947 1.00 97.25 80 SER A CA 1
ATOM 634 C C . SER A 1 80 ? -18.513 -0.771 5.529 1.00 97.25 80 SER A C 1
ATOM 636 O O . SER A 1 80 ? -17.975 -1.485 4.679 1.00 97.25 80 SER A O 1
ATOM 638 N N . SER A 1 81 ? -18.977 0.457 5.261 1.00 96.75 81 SER A N 1
ATOM 639 C CA . SER A 1 81 ? -19.197 0.929 3.883 1.00 96.75 81 SER A CA 1
ATOM 640 C C . SER A 1 81 ? -19.321 2.451 3.682 1.00 96.75 81 SER A C 1
ATOM 642 O O . SER A 1 81 ? -19.741 2.865 2.601 1.00 96.75 81 SER A O 1
ATOM 644 N N . THR A 1 82 ? -18.980 3.305 4.653 1.00 95.12 82 THR A N 1
ATOM 645 C CA . THR A 1 82 ? -19.172 4.764 4.532 1.00 95.12 82 THR A CA 1
ATOM 646 C C . THR A 1 82 ? -18.420 5.360 3.348 1.00 95.12 82 THR A C 1
ATOM 648 O O . THR A 1 82 ? -17.212 5.190 3.197 1.00 95.12 82 THR A O 1
ATOM 651 N N . SER A 1 83 ? -19.142 6.096 2.500 1.00 91.81 83 SER A N 1
ATOM 652 C CA . SER A 1 83 ? -18.612 6.711 1.274 1.00 91.81 83 SER A CA 1
ATOM 653 C C . SER A 1 83 ? -18.976 8.190 1.096 1.00 91.81 83 SER A C 1
ATOM 655 O O . SER A 1 83 ? -18.617 8.779 0.077 1.00 91.81 83 SER A O 1
ATOM 657 N N . SER A 1 84 ? -19.687 8.786 2.058 1.00 89.25 84 SER A N 1
ATOM 658 C CA . SER A 1 84 ? -20.046 10.210 2.112 1.00 89.25 84 SER A CA 1
ATOM 659 C C . SER A 1 84 ? -19.802 10.743 3.524 1.00 89.25 84 SER A C 1
ATOM 661 O O . SER A 1 84 ? -19.974 10.000 4.483 1.00 89.25 84 SER A O 1
ATOM 663 N N . LEU A 1 85 ? -19.388 12.009 3.652 1.00 82.81 85 LEU A N 1
ATOM 664 C CA . LEU A 1 85 ? -19.237 12.685 4.954 1.00 82.81 85 LEU A CA 1
ATOM 665 C C . LEU A 1 85 ? -20.562 13.274 5.463 1.00 82.81 85 LEU A C 1
ATOM 667 O O . LEU A 1 85 ? -20.584 13.965 6.475 1.00 82.81 85 LEU A O 1
ATOM 671 N N . GLN A 1 86 ? -21.660 13.063 4.736 1.00 80.25 86 GLN A N 1
ATOM 672 C CA . GLN A 1 86 ? -22.983 13.517 5.144 1.00 80.25 86 GLN A CA 1
ATOM 673 C C . GLN A 1 86 ? -23.684 12.422 5.947 1.00 80.25 86 GLN A C 1
ATOM 675 O O . GLN A 1 86 ? -23.832 11.302 5.460 1.00 80.25 86 GLN A O 1
ATOM 680 N N . GLY A 1 87 ? -24.166 12.776 7.137 1.00 78.06 87 GLY A N 1
ATOM 681 C CA . GLY A 1 87 ? -24.941 11.890 8.004 1.00 78.06 87 GLY A CA 1
ATOM 682 C C . GLY A 1 87 ? -24.191 11.466 9.265 1.00 78.06 87 GLY A C 1
ATOM 683 O O . GLY A 1 87 ? -23.120 11.979 9.570 1.00 78.06 87 GLY A O 1
ATOM 684 N N . SER A 1 88 ? -24.794 10.535 10.002 1.00 82.62 88 SER A N 1
ATOM 685 C CA . SER A 1 88 ? -24.206 9.875 11.170 1.00 82.62 88 SER A CA 1
ATOM 686 C C . SER A 1 88 ? -23.941 8.421 10.786 1.00 82.62 88 SER A C 1
ATOM 688 O O . SER A 1 88 ? -24.833 7.705 10.329 1.00 82.62 88 SER A O 1
ATOM 690 N N . ALA A 1 89 ? -22.672 8.040 10.875 1.00 90.81 89 ALA A N 1
ATOM 691 C CA . ALA A 1 89 ? -22.168 6.697 10.637 1.00 90.81 89 ALA A CA 1
ATOM 692 C C . ALA A 1 89 ? -21.054 6.430 11.649 1.00 90.81 89 ALA A C 1
ATOM 694 O O . ALA A 1 89 ? -20.395 7.370 12.109 1.00 90.81 89 ALA A O 1
ATOM 695 N N . GLU A 1 90 ? -20.797 5.164 11.969 1.00 93.69 90 GLU A N 1
ATOM 696 C CA . GLU A 1 90 ? -19.880 4.799 13.049 1.00 93.69 90 GLU A CA 1
ATOM 697 C C . GLU A 1 90 ? -18.462 5.335 12.803 1.00 93.69 90 GLU A C 1
ATOM 699 O O . GLU A 1 90 ? -17.795 5.795 13.735 1.00 93.69 90 GLU A O 1
ATOM 704 N N . ALA A 1 91 ? -17.999 5.335 11.545 1.00 95.25 91 ALA A N 1
ATOM 705 C CA . ALA A 1 91 ? -16.697 5.901 11.201 1.00 95.25 91 ALA A CA 1
ATOM 706 C C . ALA A 1 91 ? -16.652 7.430 11.338 1.00 95.25 91 ALA A C 1
ATOM 708 O O . ALA A 1 91 ? -15.620 7.964 11.743 1.00 95.25 91 ALA A O 1
ATOM 709 N N . ILE A 1 92 ? -17.751 8.127 11.025 1.00 95.12 92 ILE A N 1
ATOM 710 C CA . ILE A 1 92 ? -17.846 9.591 11.125 1.00 95.12 92 ILE A CA 1
ATOM 711 C C . ILE A 1 92 ? -17.809 10.006 12.595 1.00 95.12 92 ILE A C 1
ATOM 713 O O . ILE A 1 92 ? -16.964 10.810 12.976 1.00 95.12 92 ILE A O 1
ATOM 717 N N . GLU A 1 93 ? -18.636 9.388 13.438 1.00 94.12 93 GLU A N 1
ATOM 718 C CA . GLU A 1 93 ? -18.679 9.673 14.878 1.00 94.12 93 GLU A CA 1
ATOM 719 C C . GLU A 1 93 ? -17.332 9.380 15.554 1.00 94.12 93 GLU A C 1
ATOM 721 O O . GLU A 1 93 ? -16.835 10.158 16.376 1.00 94.12 93 GLU A O 1
ATOM 726 N N . CYS A 1 94 ? -16.692 8.270 15.175 1.00 95.00 94 CYS A N 1
ATOM 727 C CA . CYS A 1 94 ? -15.366 7.921 15.668 1.00 95.00 94 CYS A CA 1
ATOM 728 C C . CYS A 1 94 ? -14.301 8.934 15.209 1.00 95.00 94 CYS A C 1
ATOM 730 O O . CYS A 1 94 ? -13.485 9.374 16.024 1.00 95.00 94 CYS A O 1
ATOM 732 N N . ALA A 1 95 ? -14.332 9.366 13.945 1.00 95.06 95 ALA A N 1
ATOM 733 C CA . ALA A 1 95 ? -13.419 10.384 13.433 1.00 95.06 95 ALA A CA 1
ATOM 734 C C . ALA A 1 95 ? -13.616 11.740 14.131 1.00 95.06 95 ALA A C 1
ATOM 736 O O . ALA A 1 95 ? -12.644 12.354 14.572 1.00 95.06 95 ALA A O 1
ATOM 737 N N . GLU A 1 96 ? -14.858 12.186 14.324 1.00 93.50 96 GLU A N 1
ATOM 738 C CA . GLU A 1 96 ? -15.183 13.415 15.057 1.00 93.50 96 GLU A CA 1
ATOM 739 C C . GLU A 1 96 ? -14.653 13.395 16.496 1.00 93.50 96 GLU A C 1
ATOM 741 O O . GLU A 1 96 ? -14.145 14.404 16.991 1.00 93.50 96 GLU A O 1
ATOM 746 N N . ALA A 1 97 ? -14.702 12.245 17.172 1.00 93.19 97 ALA A N 1
ATOM 747 C CA . ALA A 1 97 ? -14.114 12.105 18.500 1.00 93.19 97 ALA A CA 1
ATOM 748 C C . ALA A 1 97 ? -12.582 12.276 18.485 1.00 93.19 97 ALA A C 1
ATOM 750 O O . ALA A 1 97 ? -12.030 12.886 19.402 1.00 93.19 97 ALA A O 1
ATOM 751 N N . LEU A 1 98 ? -11.903 11.773 17.450 1.00 93.50 98 LEU A N 1
ATOM 752 C CA . LEU A 1 98 ? -10.440 11.806 17.313 1.00 93.50 98 LEU A CA 1
ATOM 753 C C . LEU A 1 98 ? -9.910 13.176 16.868 1.00 93.50 98 LEU A C 1
ATOM 755 O O . LEU A 1 98 ? -8.862 13.619 17.340 1.00 93.50 98 LEU A O 1
ATOM 759 N N . THR A 1 99 ? -10.642 13.887 16.007 1.00 94.12 99 THR A N 1
ATOM 760 C CA . THR A 1 99 ? -10.237 15.216 15.500 1.00 94.12 99 THR A CA 1
ATOM 761 C C . THR A 1 99 ? -10.106 16.283 16.588 1.00 94.12 99 THR A C 1
ATOM 763 O O . THR A 1 99 ? -9.392 17.266 16.389 1.00 94.12 99 THR A O 1
ATOM 766 N N . LYS A 1 100 ? -10.741 16.083 17.752 1.00 89.94 100 LYS A N 1
ATOM 767 C CA . LYS A 1 100 ? -10.639 16.977 18.919 1.00 89.94 100 LYS A CA 1
ATOM 768 C C . LYS A 1 100 ? -9.220 17.063 19.484 1.00 89.94 100 LYS A C 1
ATOM 770 O O . LYS A 1 100 ? -8.868 18.093 20.050 1.00 89.94 100 LYS A O 1
ATOM 775 N N . SER A 1 101 ? -8.429 16.004 19.317 1.00 87.31 101 SER A N 1
ATOM 776 C CA . SER A 1 101 ? -7.064 15.905 19.847 1.00 87.31 101 SER A CA 1
ATOM 777 C C . SER A 1 101 ? -6.013 15.675 18.762 1.00 87.31 101 SER A C 1
ATOM 779 O O . SER A 1 101 ? -4.831 15.729 19.054 1.00 87.31 101 SER A O 1
ATOM 781 N N . SER A 1 102 ? -6.388 15.411 17.508 1.00 89.75 102 SER A N 1
ATOM 782 C CA . SER A 1 102 ? -5.390 15.131 16.472 1.00 89.75 102 SER A CA 1
ATOM 783 C C . SER A 1 102 ? -4.779 16.393 15.855 1.00 89.75 102 SER A C 1
ATOM 785 O O . SER A 1 102 ? -5.481 17.350 15.507 1.00 89.75 102 SER A O 1
ATOM 787 N N . HIS A 1 103 ? -3.457 16.357 15.661 1.00 88.69 103 HIS A N 1
ATOM 788 C CA . HIS A 1 103 ? -2.712 17.358 14.897 1.00 88.69 103 HIS A CA 1
ATOM 789 C C . HIS A 1 103 ? -2.801 17.149 13.379 1.00 88.69 103 HIS A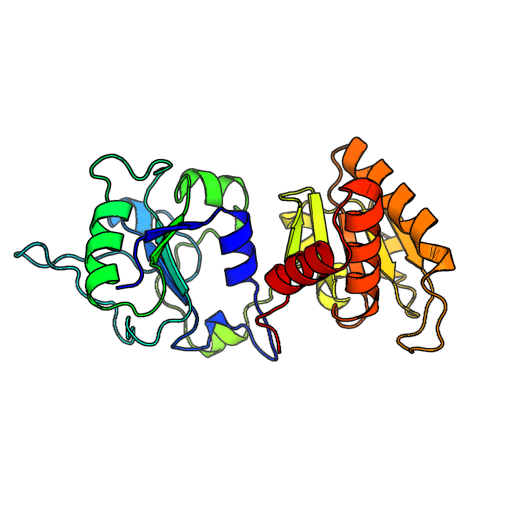 C 1
ATOM 791 O O . HIS A 1 103 ? -2.690 18.124 12.632 1.00 88.69 103 HIS A O 1
ATOM 797 N N . TYR A 1 104 ? -3.025 15.913 12.922 1.00 89.50 104 TYR A N 1
ATOM 798 C CA . TYR A 1 104 ? -3.153 15.559 11.507 1.00 89.50 104 TYR A CA 1
ATOM 799 C C . TYR A 1 104 ? -4.604 15.209 11.153 1.00 89.50 104 TYR A C 1
ATOM 801 O O . TYR A 1 104 ? -5.368 14.809 12.032 1.00 89.50 104 TYR A O 1
ATOM 809 N N . PRO A 1 105 ? -5.029 15.380 9.886 1.00 92.81 105 PRO A N 1
ATOM 810 C CA . PRO A 1 105 ? -6.397 15.062 9.499 1.00 92.81 105 PRO A CA 1
ATOM 811 C C . PRO A 1 105 ? -6.723 13.595 9.779 1.00 92.81 105 PRO A C 1
ATOM 813 O O . PRO A 1 105 ? -5.945 12.704 9.423 1.00 92.81 105 PRO A O 1
ATOM 816 N N . VAL A 1 106 ? -7.881 13.344 10.393 1.00 95.88 106 VAL A N 1
ATOM 817 C CA . VAL A 1 106 ? -8.373 11.977 10.586 1.00 95.88 106 VAL A CA 1
ATOM 818 C C . VAL A 1 106 ? -8.986 11.507 9.275 1.00 95.88 106 VAL A C 1
ATOM 820 O O . VAL A 1 106 ? -9.838 12.178 8.693 1.00 95.88 106 VAL A O 1
ATOM 823 N N . GLN A 1 107 ? -8.541 10.353 8.799 1.00 96.94 107 GLN A N 1
ATOM 824 C CA . GLN A 1 107 ? -8.952 9.807 7.517 1.00 96.94 107 GLN A CA 1
ATOM 825 C C . GLN A 1 107 ? -10.058 8.775 7.708 1.00 96.94 107 GLN A C 1
ATOM 827 O O . GLN A 1 107 ? -9.925 7.861 8.518 1.00 96.94 107 GLN A O 1
ATOM 832 N N . ILE A 1 108 ? -11.130 8.875 6.931 1.00 97.94 108 ILE A N 1
ATOM 833 C CA . ILE A 1 108 ? -12.153 7.833 6.831 1.00 97.94 108 ILE A CA 1
ATOM 834 C C . ILE A 1 108 ? -11.855 6.982 5.598 1.00 97.94 108 ILE A C 1
ATOM 836 O O . ILE A 1 108 ? -11.688 7.510 4.500 1.00 97.94 108 ILE A O 1
ATOM 840 N N . LEU A 1 109 ? -11.796 5.661 5.758 1.00 98.25 109 LEU A N 1
ATOM 841 C CA . LEU A 1 109 ? -11.623 4.735 4.641 1.00 98.25 109 LEU A CA 1
ATOM 842 C C . LEU A 1 109 ? -12.903 4.679 3.806 1.00 98.25 109 LEU A C 1
ATOM 844 O O . LEU A 1 109 ? -13.925 4.135 4.233 1.00 98.25 109 LEU A O 1
ATOM 848 N N . LYS A 1 110 ? -12.847 5.214 2.591 1.00 97.06 110 LYS A N 1
ATOM 849 C CA . LYS A 1 110 ? -14.015 5.317 1.719 1.00 97.06 110 LYS A CA 1
ATOM 850 C C . LYS A 1 110 ? -14.465 3.945 1.210 1.00 97.06 110 LYS A C 1
ATOM 852 O O . LYS A 1 110 ? -13.725 3.229 0.536 1.00 97.06 110 LYS A O 1
ATOM 857 N N . GLY A 1 111 ? -15.725 3.610 1.466 1.00 97.00 111 GLY A N 1
ATOM 858 C CA . GLY A 1 111 ? -16.306 2.292 1.207 1.00 97.00 111 GLY A CA 1
ATOM 859 C C . GLY A 1 111 ? -15.985 1.255 2.289 1.00 97.00 111 GLY A C 1
ATOM 860 O O . GLY A 1 111 ? -16.328 0.085 2.110 1.00 97.00 111 GLY A O 1
ATOM 861 N N . GLY A 1 112 ? -15.352 1.675 3.392 1.00 98.12 112 GLY A N 1
ATOM 862 C CA . GLY A 1 112 ? -15.141 0.890 4.605 1.00 98.12 112 GLY A CA 1
ATOM 863 C C . GLY A 1 112 ? -14.432 -0.452 4.403 1.00 98.12 112 GLY A C 1
ATOM 864 O O . GLY A 1 112 ? -13.713 -0.690 3.426 1.00 98.12 112 GLY A O 1
ATOM 865 N N . TYR A 1 113 ? -14.657 -1.356 5.355 1.00 98.56 113 TYR A N 1
ATOM 866 C CA . TYR A 1 113 ? -14.106 -2.707 5.342 1.00 98.56 113 TYR A CA 1
ATOM 867 C C . TYR A 1 113 ? -14.517 -3.491 4.093 1.00 98.56 113 TYR A C 1
ATOM 869 O O . TYR A 1 113 ? -13.698 -4.222 3.539 1.00 98.56 113 TYR A O 1
ATOM 877 N N . GLN A 1 114 ? -15.769 -3.364 3.639 1.00 98.12 114 GLN A N 1
ATOM 878 C CA . GLN A 1 114 ? -16.282 -4.154 2.516 1.00 98.12 114 GLN A CA 1
ATOM 879 C C . GLN A 1 114 ? -15.483 -3.892 1.239 1.00 98.12 114 GLN A C 1
ATOM 881 O O . GLN A 1 114 ? -14.997 -4.833 0.613 1.00 98.12 114 GLN A O 1
ATOM 886 N N . ARG A 1 115 ? -15.282 -2.617 0.886 1.00 97.88 115 ARG A N 1
ATOM 887 C CA . ARG A 1 115 ? -14.544 -2.248 -0.325 1.00 97.88 115 ARG A CA 1
ATOM 888 C C . ARG A 1 115 ? -13.066 -2.605 -0.218 1.00 97.88 115 ARG A C 1
ATOM 890 O O . ARG A 1 115 ? -12.518 -3.204 -1.139 1.00 97.88 115 ARG A O 1
ATOM 897 N N . PHE A 1 116 ? -12.430 -2.285 0.909 1.00 98.56 116 PHE A N 1
ATOM 898 C CA . PHE A 1 116 ? -11.010 -2.575 1.101 1.00 98.56 116 PHE A CA 1
ATOM 899 C C . PHE A 1 116 ? -10.725 -4.079 1.084 1.00 98.56 116 PHE A C 1
ATOM 901 O O . PHE A 1 116 ? -9.810 -4.530 0.404 1.00 98.56 116 PHE A O 1
ATOM 908 N N . SER A 1 117 ? -11.533 -4.874 1.785 1.00 98.12 117 SER A N 1
ATOM 909 C CA . SER A 1 117 ? -11.351 -6.327 1.851 1.00 98.12 117 SER A CA 1
ATOM 910 C C . SER A 1 117 ? -11.687 -7.051 0.543 1.00 98.12 117 SER A C 1
ATOM 912 O O . SER A 1 117 ? -11.161 -8.139 0.306 1.00 98.12 117 SER A O 1
ATOM 914 N N . ALA A 1 118 ? -12.520 -6.451 -0.315 1.00 97.56 118 ALA A N 1
ATOM 915 C CA . ALA A 1 118 ? -12.759 -6.937 -1.669 1.00 97.56 118 ALA A CA 1
ATOM 916 C C . ALA A 1 118 ? -11.537 -6.729 -2.578 1.00 97.56 118 ALA A C 1
ATOM 918 O O . ALA A 1 118 ? -11.198 -7.627 -3.349 1.00 97.56 118 ALA A O 1
ATOM 919 N N . PHE A 1 119 ? -10.859 -5.581 -2.471 1.00 97.38 119 PHE A N 1
ATOM 920 C CA . PHE A 1 119 ? -9.647 -5.299 -3.249 1.00 97.38 119 PHE A CA 1
ATOM 921 C C . PHE A 1 119 ? -8.406 -6.009 -2.705 1.00 97.38 119 PHE A C 1
ATOM 923 O O . PHE A 1 119 ? -7.640 -6.572 -3.483 1.00 97.38 119 PHE A O 1
ATOM 930 N N . TYR A 1 120 ? -8.241 -6.054 -1.381 1.00 97.94 120 TYR A N 1
ATOM 931 C CA . TYR A 1 120 ? -7.049 -6.595 -0.723 1.00 97.94 120 TYR A CA 1
ATOM 932 C C . TYR A 1 120 ? -7.414 -7.692 0.292 1.00 97.94 120 TYR A C 1
ATOM 934 O O . TYR A 1 120 ? -7.228 -7.535 1.505 1.00 97.94 120 TYR A O 1
ATOM 942 N N . PRO A 1 121 ? -7.937 -8.844 -0.170 1.00 97.50 121 PRO A N 1
ATOM 943 C CA . PRO A 1 121 ? -8.402 -9.919 0.707 1.00 97.50 121 PRO A CA 1
ATOM 944 C C . PRO A 1 121 ? -7.299 -10.524 1.586 1.00 97.50 121 PRO A C 1
ATOM 946 O O . PRO A 1 121 ? -7.620 -11.137 2.605 1.00 97.50 121 PRO A O 1
ATOM 949 N N . PHE A 1 122 ? -6.032 -10.352 1.204 1.00 96.75 122 PHE A N 1
ATOM 950 C CA . PHE A 1 122 ? -4.834 -10.795 1.926 1.00 96.75 122 PHE A CA 1
ATOM 951 C C . PHE A 1 122 ? -4.473 -9.914 3.135 1.00 96.75 122 PHE A C 1
ATOM 953 O O . PHE A 1 122 ? -3.652 -10.317 3.952 1.00 96.75 122 PHE A O 1
ATOM 960 N N . PHE A 1 123 ? -5.113 -8.751 3.302 1.00 97.75 123 PHE A N 1
ATOM 961 C CA . PHE A 1 123 ? -5.002 -7.933 4.517 1.00 97.75 123 PHE A CA 1
ATOM 962 C C . PHE A 1 123 ? -6.101 -8.201 5.547 1.00 97.75 123 PHE A C 1
ATOM 964 O O . PHE A 1 123 ? -6.145 -7.549 6.592 1.00 97.75 123 PHE A O 1
ATOM 971 N N . ARG A 1 124 ? -6.982 -9.172 5.285 1.00 97.81 124 ARG A N 1
ATOM 972 C CA . ARG A 1 124 ? -7.962 -9.640 6.266 1.00 97.81 124 ARG A CA 1
ATOM 973 C C . ARG A 1 124 ? -7.287 -10.499 7.327 1.00 97.81 124 ARG A C 1
ATOM 975 O O . ARG A 1 124 ? -6.480 -11.370 7.017 1.00 97.81 124 ARG A O 1
ATOM 982 N N . THR A 1 125 ? -7.683 -10.309 8.576 1.00 97.94 125 THR A N 1
ATOM 983 C CA . THR A 1 125 ? -7.204 -11.105 9.705 1.00 97.94 125 THR A CA 1
ATOM 984 C C . THR A 1 125 ? -8.299 -11.293 10.754 1.00 97.94 125 THR A C 1
ATOM 986 O O . THR A 1 125 ? -9.343 -10.642 10.706 1.00 97.94 125 THR A O 1
ATOM 989 N N . GLN A 1 126 ? -8.055 -12.207 11.690 1.00 97.81 126 GLN A N 1
ATOM 990 C CA . GLN A 1 126 ? -8.779 -12.345 12.962 1.00 97.81 126 GLN A CA 1
ATOM 991 C C . GLN A 1 126 ? -7.854 -12.065 14.162 1.00 97.81 126 GLN A C 1
ATOM 993 O O . GLN A 1 126 ? -8.276 -12.133 15.316 1.00 97.81 126 GLN A O 1
ATOM 998 N N . LYS A 1 127 ? -6.575 -11.757 13.907 1.00 96.69 127 LYS A N 1
ATOM 999 C CA . LYS A 1 127 ? -5.561 -11.528 14.935 1.00 96.69 127 LYS A CA 1
ATOM 1000 C C . LYS A 1 127 ? -5.695 -10.130 15.535 1.00 96.69 127 LYS A C 1
ATOM 1002 O O . LYS A 1 127 ? -5.401 -9.141 14.880 1.00 96.69 127 LYS A O 1
ATOM 1007 N N . ILE A 1 128 ? -6.059 -10.088 16.813 1.00 92.69 128 ILE A N 1
ATOM 1008 C CA . ILE A 1 128 ? -6.365 -8.850 17.548 1.00 92.69 128 ILE A CA 1
ATOM 1009 C C . ILE A 1 128 ? -5.102 -8.079 17.960 1.00 92.69 128 ILE A C 1
ATOM 1011 O O . ILE A 1 128 ? -5.097 -6.851 17.971 1.00 92.69 128 ILE A O 1
ATOM 1015 N N . LEU A 1 129 ? -4.035 -8.785 18.345 1.00 90.88 129 LEU A N 1
ATOM 1016 C CA . LEU A 1 129 ? -2.816 -8.183 18.889 1.00 90.88 129 LEU A CA 1
ATOM 1017 C C . LEU A 1 129 ? -1.597 -8.654 18.112 1.00 90.88 129 LEU A C 1
ATOM 1019 O O . LEU A 1 129 ? -1.472 -9.841 17.821 1.00 90.88 129 LEU A O 1
ATOM 1023 N N . TYR A 1 130 ? -0.691 -7.724 17.840 1.00 92.88 130 TYR A N 1
ATOM 1024 C CA . TYR A 1 130 ? 0.602 -7.986 17.225 1.00 92.88 130 TYR A CA 1
ATOM 1025 C C . TYR A 1 130 ? 1.703 -7.605 18.207 1.00 92.88 130 TYR A C 1
ATOM 1027 O O . TYR A 1 130 ? 1.634 -6.560 18.856 1.00 92.88 130 TYR A O 1
ATOM 1035 N N . THR A 1 131 ? 2.722 -8.449 18.314 1.00 94.19 131 THR A N 1
ATOM 1036 C CA . THR A 1 131 ? 3.967 -8.063 18.985 1.00 94.19 131 THR A CA 1
ATOM 1037 C C . THR A 1 131 ? 4.804 -7.175 18.063 1.00 94.19 131 THR A C 1
ATOM 1039 O O . THR A 1 131 ? 4.671 -7.250 16.842 1.00 94.19 131 THR A O 1
ATOM 1042 N N . ILE A 1 132 ? 5.716 -6.375 18.625 1.00 92.00 132 ILE A N 1
ATOM 1043 C CA . ILE A 1 132 ? 6.635 -5.550 17.821 1.00 92.00 132 ILE A CA 1
ATOM 1044 C C . ILE A 1 132 ? 7.439 -6.413 16.841 1.00 92.00 132 ILE A C 1
ATOM 1046 O O . ILE A 1 132 ? 7.465 -6.112 15.656 1.00 92.00 132 ILE A O 1
ATOM 1050 N N . LYS A 1 133 ? 7.974 -7.557 17.292 1.00 94.12 133 LYS A N 1
ATOM 1051 C CA . LYS A 1 133 ? 8.712 -8.496 16.428 1.00 94.12 133 LYS A CA 1
ATOM 1052 C C . LYS A 1 133 ? 7.883 -8.995 15.243 1.00 94.12 133 LYS A C 1
ATOM 1054 O O . LYS A 1 133 ? 8.408 -9.169 14.149 1.00 94.12 133 LYS A O 1
ATOM 1059 N N . GLU A 1 134 ? 6.590 -9.240 15.452 1.00 95.38 134 GLU A N 1
ATOM 1060 C CA . GLU A 1 134 ? 5.698 -9.646 14.364 1.00 95.38 134 GLU A CA 1
ATOM 1061 C C . GLU A 1 134 ? 5.490 -8.511 13.365 1.00 95.38 134 GLU A C 1
ATOM 1063 O O . GLU A 1 134 ? 5.572 -8.763 12.165 1.00 95.38 134 GLU A O 1
ATOM 1068 N N . LEU A 1 135 ? 5.284 -7.279 13.843 1.00 94.75 135 LEU A N 1
ATOM 1069 C CA . LEU A 1 135 ? 5.148 -6.094 12.990 1.00 94.75 135 LEU A CA 1
ATOM 1070 C C . LEU A 1 135 ? 6.419 -5.854 12.169 1.00 94.75 135 LEU A C 1
ATOM 1072 O O . LEU A 1 135 ? 6.339 -5.701 10.956 1.00 94.75 135 LEU A O 1
ATOM 1076 N N . GLU A 1 136 ? 7.588 -5.920 12.802 1.00 93.81 136 GLU A N 1
ATOM 1077 C CA . GLU A 1 136 ? 8.896 -5.792 12.149 1.00 93.81 136 GLU A CA 1
ATOM 1078 C C . GLU A 1 136 ? 9.132 -6.867 11.078 1.00 93.81 136 GLU A C 1
ATOM 1080 O O . GLU A 1 136 ? 9.796 -6.608 10.073 1.00 93.81 136 GLU A O 1
ATOM 1085 N N . SER A 1 137 ? 8.567 -8.063 11.273 1.00 92.62 137 SER A N 1
ATOM 1086 C CA . SER A 1 137 ? 8.678 -9.192 10.342 1.00 92.62 137 SER A CA 1
ATOM 1087 C C . SER A 1 137 ? 7.683 -9.158 9.176 1.00 92.62 137 SER A C 1
ATOM 1089 O O . SER A 1 137 ? 7.781 -9.999 8.274 1.00 92.62 137 SER A O 1
ATOM 1091 N N . LEU A 1 138 ? 6.726 -8.219 9.175 1.00 92.62 138 LEU A N 1
ATOM 1092 C CA . LEU A 1 138 ? 5.762 -8.086 8.086 1.00 92.62 138 LEU A CA 1
ATOM 1093 C C . LEU A 1 138 ? 6.494 -7.787 6.779 1.00 92.62 138 LEU A C 1
ATOM 1095 O O . LEU A 1 138 ? 7.285 -6.850 6.677 1.00 92.62 138 LEU A O 1
ATOM 1099 N N . ARG A 1 139 ? 6.206 -8.599 5.761 1.00 90.06 139 ARG A N 1
ATOM 1100 C CA . ARG A 1 139 ? 6.752 -8.417 4.418 1.00 90.06 139 ARG A CA 1
ATOM 1101 C C . ARG A 1 139 ? 5.823 -7.487 3.641 1.00 90.06 139 ARG A C 1
ATOM 1103 O O . ARG A 1 139 ? 4.690 -7.892 3.382 1.00 90.06 139 ARG A O 1
ATOM 1110 N N . PRO A 1 140 ? 6.268 -6.278 3.274 1.00 91.38 140 PRO A N 1
ATOM 1111 C CA . PRO A 1 140 ? 5.437 -5.353 2.522 1.00 91.38 140 PRO A CA 1
ATOM 1112 C C . PRO A 1 140 ? 5.246 -5.852 1.088 1.00 91.38 140 PRO A C 1
ATOM 1114 O O . PRO A 1 140 ? 6.176 -6.369 0.454 1.00 91.38 140 PRO A O 1
ATOM 1117 N N . TYR A 1 141 ? 4.053 -5.640 0.556 1.00 96.19 141 TYR A N 1
ATOM 1118 C CA . TYR A 1 141 ? 3.788 -5.729 -0.871 1.00 96.19 141 TYR A CA 1
ATOM 1119 C C . TYR A 1 141 ? 4.392 -4.521 -1.614 1.00 96.19 141 TYR A C 1
ATOM 1121 O O . TYR A 1 141 ? 4.672 -3.489 -0.999 1.00 96.19 141 TYR A O 1
ATOM 1129 N N . PRO A 1 142 ? 4.625 -4.635 -2.934 1.00 96.19 142 PRO A N 1
ATOM 1130 C CA . PRO A 1 142 ? 4.952 -3.504 -3.796 1.00 96.19 142 PRO A CA 1
ATOM 1131 C C . PRO A 1 142 ? 3.968 -2.344 -3.642 1.00 96.19 142 PRO A C 1
ATOM 1133 O O . PRO A 1 142 ? 2.770 -2.570 -3.445 1.00 96.19 142 PRO A O 1
ATOM 1136 N N . VAL A 1 143 ? 4.463 -1.117 -3.800 1.00 95.25 143 VAL A N 1
ATOM 1137 C CA . VAL A 1 143 ? 3.606 0.069 -3.811 1.00 95.25 143 VAL A CA 1
ATOM 1138 C C . VAL A 1 143 ? 2.668 0.007 -5.010 1.00 95.25 143 VAL A C 1
ATOM 1140 O O . VAL A 1 143 ? 3.075 -0.352 -6.115 1.00 95.25 143 VAL A O 1
ATOM 1143 N N . GLU A 1 144 ? 1.406 0.341 -4.790 1.00 95.81 144 GLU A N 1
ATOM 1144 C CA . GLU A 1 144 ? 0.395 0.413 -5.833 1.00 95.81 144 GLU A CA 1
ATOM 1145 C C . GLU A 1 144 ? 0.365 1.831 -6.401 1.00 95.81 144 GLU A C 1
ATOM 1147 O O . GLU A 1 144 ? 0.037 2.790 -5.700 1.00 95.81 144 GLU A O 1
ATOM 1152 N N . LEU A 1 145 ? 0.741 1.957 -7.673 1.00 94.81 145 LEU A N 1
ATOM 1153 C CA . LEU A 1 145 ? 0.712 3.217 -8.410 1.00 94.81 145 LEU A CA 1
ATOM 1154 C C . LEU A 1 145 ? -0.628 3.399 -9.112 1.00 94.81 145 LEU A C 1
ATOM 1156 O O . LEU A 1 145 ? -1.187 4.480 -9.065 1.00 94.81 145 LEU A O 1
ATOM 1160 N N . LEU A 1 146 ? -1.154 2.352 -9.750 1.00 94.12 146 LEU A N 1
ATOM 1161 C CA . LEU A 1 146 ? -2.501 2.356 -10.320 1.00 94.12 146 LEU A CA 1
ATOM 1162 C C . LEU A 1 146 ? -3.299 1.211 -9.695 1.00 94.12 146 LEU A C 1
ATOM 1164 O O . LEU A 1 146 ? -2.842 0.067 -9.802 1.00 94.12 146 LEU A O 1
ATOM 1168 N N . PRO A 1 147 ? -4.468 1.482 -9.080 1.00 93.25 147 PRO A N 1
ATOM 1169 C CA . PRO A 1 147 ? -5.242 0.475 -8.360 1.00 93.25 147 PRO A CA 1
ATOM 1170 C C . PRO A 1 147 ? -5.471 -0.808 -9.165 1.00 93.25 147 PRO A C 1
ATOM 1172 O O . PRO A 1 147 ? -6.062 -0.774 -10.247 1.00 93.25 147 PRO A O 1
ATOM 1175 N N . GLY A 1 148 ? -4.990 -1.939 -8.640 1.00 94.81 148 GLY A N 1
ATOM 1176 C CA . GLY A 1 148 ? -5.127 -3.268 -9.243 1.00 94.81 148 GLY A CA 1
ATOM 1177 C C . GLY A 1 148 ? -4.335 -3.497 -10.535 1.00 94.81 148 GLY A C 1
ATOM 1178 O O . GLY A 1 148 ? -4.496 -4.544 -11.158 1.00 94.81 148 GLY A O 1
ATOM 1179 N N . GLN A 1 149 ? -3.534 -2.526 -10.981 1.00 96.06 149 GLN A N 1
ATOM 1180 C CA . GLN A 1 149 ? -3.023 -2.470 -12.353 1.00 96.06 149 GLN A CA 1
ATOM 1181 C C . GLN A 1 149 ? -1.510 -2.307 -12.429 1.00 96.06 149 GLN A C 1
ATOM 1183 O O . GLN A 1 149 ? -0.850 -3.073 -13.129 1.00 96.06 149 GLN A O 1
ATOM 1188 N N . LEU A 1 150 ? -0.952 -1.316 -11.735 1.00 97.44 150 LEU A N 1
ATOM 1189 C CA . LEU A 1 150 ? 0.468 -0.995 -11.826 1.00 97.44 150 LEU A CA 1
ATOM 1190 C C . LEU A 1 150 ? 1.079 -0.902 -10.439 1.00 97.44 150 LEU A C 1
ATOM 1192 O O . LEU A 1 150 ? 0.669 -0.076 -9.625 1.00 97.44 150 LEU A O 1
ATOM 1196 N N . TYR A 1 151 ? 2.105 -1.711 -10.222 1.00 97.81 151 TYR A N 1
ATOM 1197 C CA . TYR A 1 151 ? 2.851 -1.788 -8.981 1.00 97.81 151 TYR A CA 1
ATOM 1198 C C . TYR A 1 151 ? 4.320 -1.451 -9.208 1.00 97.81 151 TYR A C 1
ATOM 1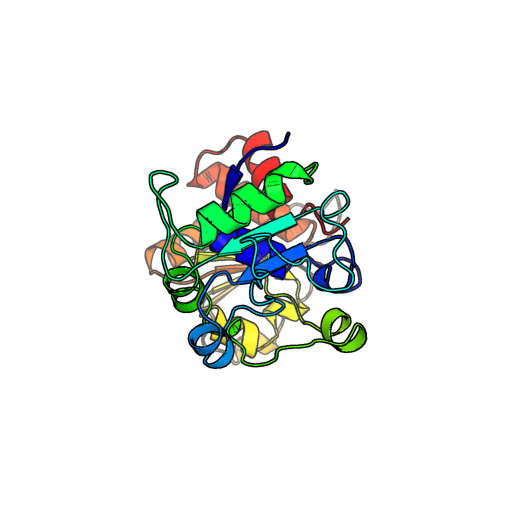200 O O . TYR A 1 151 ? 4.867 -1.680 -10.291 1.00 97.81 151 TYR A O 1
ATOM 1208 N N . MET A 1 152 ? 4.976 -0.958 -8.163 1.00 96.75 152 MET A N 1
ATOM 1209 C CA . MET A 1 152 ? 6.413 -0.720 -8.152 1.00 96.75 152 MET A CA 1
A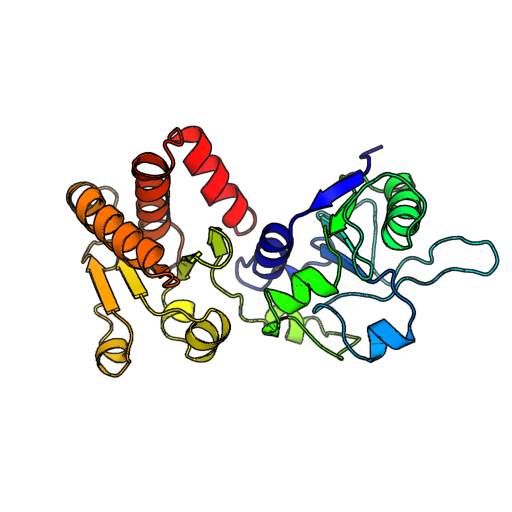TOM 1210 C C . MET A 1 152 ? 7.056 -1.329 -6.903 1.00 96.75 152 MET A C 1
ATOM 1212 O O . MET A 1 152 ? 6.530 -1.230 -5.798 1.00 96.75 152 MET A O 1
ATOM 1216 N N . GLY A 1 153 ? 8.193 -2.000 -7.061 1.00 95.44 153 GLY A N 1
ATOM 1217 C CA . GLY A 1 153 ? 8.801 -2.718 -5.945 1.00 95.44 153 GLY A CA 1
ATOM 1218 C C . GLY A 1 153 ? 10.257 -3.094 -6.152 1.00 95.44 153 GLY A C 1
ATOM 1219 O O . GLY A 1 153 ? 10.944 -2.588 -7.040 1.00 95.44 153 GLY A O 1
ATOM 1220 N N . ASN A 1 154 ? 10.732 -3.998 -5.302 1.00 94.12 154 ASN A N 1
ATOM 1221 C CA . ASN A 1 154 ? 12.103 -4.498 -5.324 1.00 94.12 154 ASN A CA 1
ATOM 1222 C C . ASN A 1 154 ? 12.190 -5.963 -5.776 1.00 94.12 154 ASN A C 1
ATOM 1224 O O . ASN A 1 154 ? 11.185 -6.668 -5.898 1.00 94.12 154 ASN A O 1
ATOM 1228 N N . TYR A 1 155 ? 13.420 -6.437 -5.974 1.00 93.31 155 TYR A N 1
ATOM 1229 C CA . TYR A 1 155 ? 13.695 -7.811 -6.387 1.00 93.31 155 TYR A CA 1
ATOM 1230 C C . TYR A 1 155 ? 13.080 -8.857 -5.446 1.00 93.31 155 TYR A C 1
ATOM 1232 O O . TYR A 1 155 ? 12.465 -9.815 -5.910 1.00 93.31 155 TYR A O 1
ATOM 1240 N N . LYS A 1 156 ? 13.184 -8.661 -4.120 1.00 92.06 156 LYS A N 1
ATOM 1241 C CA . LYS A 1 156 ? 12.655 -9.609 -3.120 1.00 92.06 156 LYS A CA 1
ATOM 1242 C C . LYS A 1 156 ? 11.144 -9.786 -3.252 1.00 92.06 156 LYS A C 1
ATOM 1244 O O . LYS A 1 156 ? 10.657 -10.900 -3.095 1.00 92.06 156 LYS A O 1
ATOM 1249 N N . GLN A 1 157 ? 10.419 -8.706 -3.535 1.00 94.25 157 GLN A N 1
ATOM 1250 C CA . GLN A 1 157 ? 8.976 -8.746 -3.769 1.00 94.25 157 GLN A CA 1
ATOM 1251 C C . GLN A 1 157 ? 8.646 -9.425 -5.100 1.00 94.25 157 GLN A C 1
ATOM 1253 O O . GLN A 1 157 ? 7.738 -10.251 -5.146 1.00 94.25 157 GLN A O 1
ATOM 1258 N N . ALA A 1 158 ? 9.408 -9.126 -6.155 1.00 93.38 158 ALA A N 1
ATOM 1259 C CA . ALA A 1 158 ? 9.187 -9.687 -7.483 1.00 93.38 158 ALA A CA 1
ATOM 1260 C C . ALA A 1 158 ? 9.347 -11.214 -7.511 1.00 93.38 158 ALA A C 1
ATOM 1262 O O . ALA A 1 158 ? 8.551 -11.891 -8.150 1.00 93.38 158 ALA A O 1
ATOM 1263 N N . ILE A 1 159 ? 10.315 -11.779 -6.783 1.00 91.19 159 ILE A N 1
ATOM 1264 C CA . ILE A 1 159 ? 10.530 -13.237 -6.752 1.00 91.19 159 ILE A CA 1
ATOM 1265 C C . ILE A 1 159 ? 9.625 -13.986 -5.763 1.00 91.19 159 ILE A C 1
ATOM 1267 O O . ILE A 1 159 ? 9.716 -15.209 -5.667 1.00 91.19 159 ILE A O 1
ATOM 1271 N N . HIS A 1 160 ? 8.789 -13.290 -4.986 1.00 91.31 160 HIS A N 1
ATOM 1272 C CA . HIS A 1 160 ? 8.021 -13.918 -3.913 1.00 91.31 160 HIS A CA 1
ATOM 1273 C C . HIS A 1 160 ? 6.674 -14.458 -4.430 1.00 91.31 160 HIS A C 1
ATOM 1275 O O . HIS A 1 160 ? 5.784 -13.663 -4.743 1.00 91.31 160 HIS A O 1
ATOM 1281 N N . PRO A 1 161 ? 6.436 -15.787 -4.439 1.00 91.12 161 PRO A N 1
ATOM 1282 C CA . PRO A 1 161 ? 5.251 -16.362 -5.086 1.00 91.12 161 PRO A CA 1
ATOM 1283 C C . PRO A 1 161 ? 3.918 -15.856 -4.526 1.00 91.12 161 PRO A C 1
ATOM 1285 O O . PRO A 1 161 ? 2.967 -15.666 -5.280 1.00 91.12 161 PRO A O 1
ATOM 1288 N N . HIS A 1 162 ? 3.846 -15.596 -3.215 1.00 92.31 162 HIS A N 1
ATOM 1289 C CA . HIS A 1 162 ? 2.636 -15.037 -2.601 1.00 92.31 162 HIS A CA 1
ATOM 1290 C C . HIS A 1 162 ? 2.323 -13.623 -3.098 1.00 92.31 162 HIS A C 1
ATOM 1292 O O . HIS A 1 162 ? 1.168 -13.341 -3.373 1.00 92.31 162 HIS A O 1
ATOM 1298 N N . VAL A 1 163 ? 3.336 -12.770 -3.305 1.00 94.94 163 VAL A N 1
ATOM 1299 C CA . VAL A 1 163 ? 3.125 -11.407 -3.821 1.00 94.94 163 VAL A CA 1
ATOM 1300 C C . VAL A 1 163 ? 2.566 -11.474 -5.238 1.00 94.94 163 VAL A C 1
ATOM 1302 O O . VAL A 1 163 ? 1.559 -10.837 -5.532 1.00 94.94 163 VAL A O 1
ATOM 1305 N N . LEU A 1 164 ? 3.173 -12.304 -6.094 1.00 93.62 164 LEU A N 1
ATOM 1306 C CA . LEU A 1 164 ? 2.712 -12.507 -7.468 1.00 93.62 164 LEU A CA 1
ATOM 1307 C C . LEU A 1 164 ? 1.266 -13.019 -7.516 1.00 93.62 164 LEU A C 1
ATOM 1309 O O . LEU A 1 164 ? 0.454 -12.517 -8.290 1.00 93.62 164 LEU A O 1
ATOM 1313 N N . LYS A 1 165 ? 0.932 -13.988 -6.657 1.00 93.56 165 LYS A N 1
ATOM 1314 C CA . LYS A 1 165 ? -0.401 -14.591 -6.590 1.00 93.56 165 LYS A CA 1
ATOM 1315 C C . LYS A 1 165 ? -1.458 -13.627 -6.051 1.00 93.56 165 LYS A C 1
ATOM 1317 O O . LYS A 1 165 ? -2.511 -13.483 -6.668 1.00 93.56 165 LYS A O 1
ATOM 1322 N N . ASP A 1 166 ? -1.193 -12.996 -4.913 1.00 95.88 166 ASP A N 1
ATOM 1323 C CA . ASP A 1 166 ? -2.166 -12.166 -4.201 1.00 95.88 166 ASP A CA 1
ATOM 1324 C C . ASP A 1 166 ? -2.492 -10.889 -4.985 1.00 95.88 166 ASP A C 1
ATOM 1326 O O . ASP A 1 166 ? -3.657 -10.496 -5.064 1.00 95.88 166 ASP A O 1
ATOM 1330 N N . LEU A 1 167 ? -1.488 -10.308 -5.653 1.00 96.31 167 LEU A N 1
ATOM 1331 C CA . LEU A 1 167 ? -1.647 -9.156 -6.547 1.00 96.31 167 LEU A CA 1
ATOM 1332 C C . LEU A 1 167 ? -2.021 -9.542 -7.986 1.00 96.31 167 LEU A C 1
ATOM 1334 O O . LEU A 1 167 ? -2.188 -8.667 -8.832 1.00 96.31 167 LEU A O 1
ATOM 1338 N N . LYS A 1 168 ? -2.153 -10.845 -8.281 1.00 94.75 168 LYS A N 1
ATOM 1339 C CA . LYS A 1 168 ? -2.481 -11.382 -9.615 1.00 94.75 168 LYS A CA 1
ATOM 1340 C C . LYS A 1 168 ? -1.566 -10.827 -10.716 1.00 94.75 168 LYS A C 1
ATOM 1342 O O . LYS A 1 168 ? -2.008 -10.537 -11.831 1.00 94.75 168 LYS A O 1
ATOM 1347 N N . LEU A 1 169 ? -0.284 -10.668 -10.393 1.00 94.62 169 LEU A N 1
ATOM 1348 C CA . LEU A 1 169 ? 0.717 -10.163 -11.322 1.00 94.62 169 LEU A CA 1
ATOM 1349 C C . LEU A 1 169 ? 0.895 -11.168 -12.457 1.00 94.62 169 LEU A C 1
ATOM 1351 O O . LEU A 1 169 ? 1.050 -12.361 -12.227 1.00 94.62 169 LEU A O 1
ATOM 1355 N N . SER A 1 170 ? 0.868 -10.675 -13.691 1.00 92.19 170 SER A N 1
ATOM 1356 C CA . SER A 1 170 ? 1.055 -11.498 -14.899 1.00 92.19 170 SER A CA 1
ATOM 1357 C C . SER A 1 170 ? 2.141 -10.948 -15.820 1.00 92.19 170 SER A C 1
ATOM 1359 O O . SER A 1 170 ? 2.616 -11.653 -16.713 1.00 92.19 170 SER A O 1
ATOM 1361 N N . ALA A 1 171 ? 2.586 -9.714 -15.573 1.00 95.44 171 ALA A N 1
ATOM 1362 C CA . ALA A 1 171 ? 3.678 -9.090 -16.293 1.00 95.44 171 ALA A CA 1
ATOM 1363 C C . ALA A 1 171 ? 4.659 -8.403 -15.341 1.00 95.44 171 ALA A C 1
ATOM 1365 O O . ALA A 1 171 ? 4.264 -7.766 -14.365 1.00 95.44 171 ALA A O 1
ATOM 1366 N N . LEU A 1 172 ? 5.945 -8.526 -15.649 1.00 96.25 172 LEU A N 1
ATOM 1367 C CA . LEU A 1 172 ? 7.037 -8.018 -14.832 1.00 96.25 172 LEU A CA 1
ATOM 1368 C C . LEU A 1 172 ? 7.984 -7.176 -15.694 1.00 96.25 172 LEU A C 1
ATOM 1370 O O . LEU A 1 172 ? 8.354 -7.586 -16.792 1.00 96.25 172 LEU A O 1
ATOM 1374 N N . VAL A 1 173 ? 8.398 -6.015 -15.193 1.00 97.31 173 VAL A N 1
ATOM 1375 C CA . VAL A 1 173 ? 9.436 -5.180 -15.807 1.00 97.31 173 VAL A CA 1
ATOM 1376 C C . VAL A 1 173 ? 10.626 -5.138 -14.859 1.00 97.31 173 VAL A C 1
ATOM 1378 O O . VAL A 1 173 ? 10.569 -4.475 -13.825 1.00 97.31 173 VAL A O 1
ATOM 1381 N N . ASN A 1 174 ? 11.690 -5.861 -15.203 1.00 96.62 174 ASN A N 1
ATOM 1382 C CA . ASN A 1 174 ? 12.940 -5.850 -14.453 1.00 96.62 174 ASN A CA 1
ATOM 1383 C C . ASN A 1 174 ? 13.859 -4.760 -15.006 1.00 96.62 174 ASN A C 1
ATOM 1385 O O . ASN A 1 174 ? 14.262 -4.842 -16.165 1.00 96.62 174 ASN A O 1
ATOM 1389 N N . VAL A 1 175 ? 14.202 -3.767 -14.192 1.00 96.81 175 VAL A N 1
ATOM 1390 C CA . VAL A 1 175 ? 15.120 -2.679 -14.552 1.00 96.81 175 VAL A CA 1
ATOM 1391 C C . VAL A 1 175 ? 16.374 -2.793 -13.682 1.00 96.81 175 VAL A C 1
ATOM 1393 O O . VAL A 1 175 ? 16.552 -2.052 -12.710 1.00 96.81 175 VAL A O 1
ATOM 1396 N N . SER A 1 176 ? 17.200 -3.797 -13.978 1.00 94.62 176 SER A N 1
ATOM 1397 C CA . SER A 1 176 ? 18.454 -4.080 -13.275 1.00 94.62 176 SER A CA 1
ATOM 1398 C C . SER A 1 176 ? 19.423 -4.900 -14.127 1.00 94.62 176 SER A C 1
ATOM 1400 O O . SER A 1 176 ? 19.047 -5.440 -15.164 1.00 94.62 176 SER A O 1
ATOM 1402 N N . GLU A 1 177 ? 20.671 -5.021 -13.676 1.00 91.81 177 GLU A N 1
ATOM 1403 C CA . GLU A 1 177 ? 21.680 -5.888 -14.304 1.00 91.81 177 GLU A CA 1
ATOM 1404 C C . GLU A 1 177 ? 21.416 -7.380 -14.053 1.00 91.81 177 GLU A C 1
ATOM 1406 O O . GLU A 1 177 ? 21.745 -8.226 -14.882 1.00 91.81 177 GLU A O 1
ATOM 1411 N N . ASP A 1 178 ? 20.758 -7.705 -12.939 1.00 85.00 178 ASP A N 1
ATOM 1412 C CA . ASP A 1 178 ? 20.485 -9.082 -12.543 1.00 85.00 178 ASP A CA 1
ATOM 1413 C C . ASP A 1 178 ? 19.413 -9.711 -13.445 1.00 85.00 178 ASP A C 1
ATOM 1415 O O . ASP A 1 178 ? 18.218 -9.422 -13.318 1.00 85.00 178 ASP A O 1
ATOM 1419 N N . SER A 1 179 ? 19.815 -10.620 -14.337 1.00 72.50 179 SER A N 1
ATOM 1420 C CA . SER A 1 179 ? 18.873 -11.470 -15.066 1.00 72.50 179 SER A CA 1
ATOM 1421 C C . SER A 1 179 ? 18.327 -12.553 -14.138 1.00 72.50 179 SER A C 1
ATOM 1423 O O . SER A 1 179 ? 19.064 -13.391 -13.616 1.00 72.50 179 SER A O 1
ATOM 1425 N N . CYS A 1 180 ? 17.016 -12.559 -13.925 1.00 66.38 180 CYS A N 1
ATOM 1426 C CA . CYS A 1 180 ? 16.391 -13.502 -13.011 1.00 66.38 180 CYS A CA 1
ATOM 1427 C C . CYS A 1 180 ? 15.845 -14.727 -13.756 1.00 66.38 180 CYS A C 1
ATOM 1429 O O . CYS A 1 180 ? 14.722 -14.720 -14.260 1.00 66.38 180 CYS A O 1
ATOM 1431 N N . HIS A 1 181 ? 16.622 -15.812 -13.749 1.00 64.19 181 HIS A N 1
ATOM 1432 C CA . HIS A 1 181 ? 16.241 -17.101 -14.343 1.00 64.19 181 HIS A CA 1
ATOM 1433 C C . HIS A 1 181 ? 15.037 -17.772 -13.658 1.00 64.19 181 HIS A C 1
ATOM 1435 O O . HIS A 1 181 ? 14.411 -18.669 -14.217 1.00 64.19 181 HIS A O 1
ATOM 1441 N N . MET A 1 182 ? 14.671 -17.350 -12.441 1.00 62.41 182 MET A N 1
ATOM 1442 C CA . MET A 1 182 ? 13.535 -17.931 -11.708 1.00 62.41 182 MET A CA 1
ATOM 1443 C C . MET A 1 182 ? 12.191 -17.671 -12.386 1.00 62.41 182 MET A C 1
ATOM 1445 O O . MET A 1 182 ? 11.256 -18.455 -12.227 1.00 62.41 182 MET A O 1
ATOM 1449 N N . PHE A 1 183 ? 12.085 -16.591 -13.152 1.00 61.41 183 PHE A N 1
ATOM 1450 C CA . PHE A 1 183 ? 10.843 -16.254 -13.825 1.00 61.41 183 PHE A CA 1
ATOM 1451 C C . PHE A 1 183 ? 10.641 -17.008 -15.146 1.00 61.41 183 PHE A C 1
ATOM 1453 O O . PHE A 1 183 ? 9.510 -17.099 -15.612 1.00 61.41 183 PHE A O 1
ATOM 1460 N N . GLU A 1 184 ? 11.696 -17.608 -15.707 1.00 56.31 184 GLU A N 1
ATOM 1461 C CA . GLU A 1 184 ? 11.626 -18.435 -16.924 1.00 56.31 184 GLU A CA 1
ATOM 1462 C C . GLU A 1 184 ? 10.774 -19.702 -16.718 1.00 56.31 184 GLU A C 1
ATOM 1464 O O . GLU A 1 184 ? 10.304 -20.306 -17.677 1.00 56.31 184 GLU A O 1
ATOM 1469 N N . LYS A 1 185 ? 10.531 -20.094 -15.458 1.00 54.25 185 LYS A N 1
ATOM 1470 C CA . LYS A 1 185 ? 9.680 -21.236 -15.084 1.00 54.25 185 LYS A CA 1
ATOM 1471 C C . LYS A 1 185 ? 8.217 -20.864 -14.806 1.00 54.25 185 LYS A C 1
ATOM 1473 O O . LYS A 1 185 ? 7.427 -21.749 -14.484 1.00 54.25 185 LYS A O 1
ATOM 1478 N N . GLY A 1 186 ? 7.853 -19.581 -14.864 1.00 63.59 186 GLY A N 1
ATOM 1479 C CA . GLY A 1 186 ? 6.500 -19.101 -14.565 1.00 63.59 186 GLY A CA 1
ATOM 1480 C C . GLY A 1 186 ? 5.719 -18.657 -15.804 1.00 63.59 186 GLY A C 1
ATOM 1481 O O . GLY A 1 186 ? 6.296 -18.334 -16.832 1.00 63.59 186 GLY A O 1
ATOM 1482 N N . ASN A 1 187 ? 4.393 -18.536 -15.675 1.00 75.00 187 ASN A N 1
ATOM 1483 C CA . ASN A 1 187 ? 3.508 -18.007 -16.730 1.00 75.00 187 ASN A CA 1
ATOM 1484 C C . ASN A 1 187 ? 3.548 -16.465 -16.850 1.00 75.00 187 ASN A C 1
ATOM 1486 O O . ASN A 1 187 ? 2.598 -15.857 -17.344 1.00 75.00 187 ASN A O 1
ATOM 1490 N N . HIS A 1 188 ? 4.603 -15.813 -16.355 1.00 85.94 188 HIS A N 1
ATOM 1491 C CA . HIS A 1 188 ? 4.699 -14.353 -16.325 1.00 85.94 188 HIS A CA 1
ATOM 1492 C C . HIS A 1 188 ? 5.428 -13.853 -17.569 1.00 85.94 188 HIS A C 1
ATOM 1494 O O . HIS A 1 188 ? 6.490 -14.358 -17.921 1.00 85.94 188 HIS A O 1
ATOM 1500 N N . THR A 1 189 ? 4.887 -12.823 -18.218 1.00 91.25 189 THR A N 1
ATOM 1501 C CA . THR A 1 189 ? 5.604 -12.148 -19.307 1.00 91.25 189 THR A CA 1
ATOM 1502 C C . THR A 1 189 ? 6.592 -11.149 -18.718 1.00 91.25 189 THR A C 1
ATOM 1504 O O . THR A 1 189 ? 6.203 -10.308 -17.911 1.00 91.25 189 THR A O 1
ATOM 1507 N N . ILE A 1 190 ? 7.855 -11.197 -19.135 1.00 92.69 190 ILE A N 1
ATOM 1508 C CA . ILE A 1 190 ? 8.904 -10.357 -18.550 1.00 92.69 190 ILE A CA 1
ATOM 1509 C C . ILE A 1 190 ? 9.520 -9.471 -19.614 1.00 92.69 190 ILE A C 1
ATOM 1511 O O . ILE A 1 190 ? 9.935 -9.943 -20.671 1.00 92.69 190 ILE A O 1
ATOM 1515 N N . LEU A 1 191 ? 9.644 -8.192 -19.287 1.00 95.44 191 LEU A N 1
ATOM 1516 C CA . LEU A 1 191 ? 10.537 -7.273 -19.966 1.00 95.44 191 LEU A CA 1
ATOM 1517 C C . LEU A 1 191 ? 11.756 -7.031 -19.074 1.00 95.44 191 LEU A C 1
ATOM 1519 O O . LEU A 1 191 ? 11.627 -6.456 -17.996 1.00 95.44 191 LEU A O 1
ATOM 1523 N N . HIS A 1 192 ? 12.937 -7.457 -19.519 1.00 95.88 192 HIS A N 1
ATOM 1524 C CA . HIS A 1 192 ? 14.197 -7.151 -18.840 1.00 95.88 192 HIS A CA 1
ATOM 1525 C C . HIS A 1 192 ? 14.921 -6.006 -19.550 1.00 95.88 192 HIS A C 1
ATOM 1527 O O . HIS A 1 192 ? 15.163 -6.063 -20.757 1.00 95.88 192 HIS A O 1
ATOM 1533 N N . ILE A 1 193 ? 15.238 -4.966 -18.784 1.00 96.38 193 ILE A N 1
ATOM 1534 C C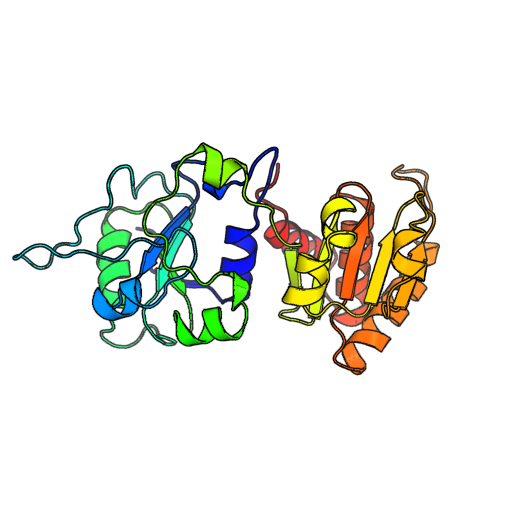A . ILE A 1 193 ? 16.046 -3.814 -19.165 1.00 96.38 193 ILE A CA 1
ATOM 1535 C C . ILE A 1 193 ? 17.341 -3.894 -18.360 1.00 96.38 193 ILE A C 1
ATOM 1537 O O . ILE A 1 193 ? 17.353 -3.604 -17.162 1.00 96.38 193 ILE A O 1
ATOM 1541 N N . ASN A 1 194 ? 18.410 -4.333 -19.022 1.00 95.12 194 ASN A N 1
ATOM 1542 C CA . ASN A 1 194 ? 19.731 -4.447 -18.420 1.00 95.12 194 ASN A CA 1
ATOM 1543 C C . ASN A 1 194 ? 20.369 -3.057 -18.302 1.00 95.12 194 ASN A C 1
ATOM 1545 O O . ASN A 1 194 ? 20.788 -2.484 -19.307 1.00 95.12 194 ASN A O 1
ATOM 1549 N N . VAL A 1 195 ? 20.390 -2.507 -17.087 1.00 94.50 195 VAL A N 1
ATOM 1550 C CA . VAL A 1 195 ? 20.928 -1.172 -16.804 1.00 94.50 195 VAL A CA 1
ATOM 1551 C C . VAL A 1 195 ? 21.450 -1.081 -15.367 1.00 94.50 195 VAL A C 1
ATOM 1553 O O . VAL A 1 195 ? 20.781 -1.505 -14.410 1.00 94.50 195 VAL A O 1
ATOM 1556 N N . SER A 1 196 ? 22.644 -0.512 -15.212 1.00 93.25 196 SER A N 1
ATOM 1557 C CA . SER A 1 196 ? 23.275 -0.273 -13.914 1.00 93.25 196 SER A CA 1
ATOM 1558 C C . SER A 1 196 ? 22.581 0.857 -13.147 1.00 93.25 196 SER A C 1
ATOM 1560 O O . SER A 1 196 ? 21.887 1.697 -13.719 1.00 93.25 196 SER A O 1
ATOM 1562 N N . ASP A 1 197 ? 22.719 0.863 -11.818 1.00 92.56 197 ASP A N 1
ATOM 1563 C CA . ASP A 1 197 ? 22.201 1.944 -10.960 1.00 92.56 197 ASP A CA 1
ATOM 1564 C C . ASP A 1 197 ? 23.225 3.082 -10.858 1.00 92.56 197 ASP A C 1
ATOM 1566 O O . ASP A 1 197 ? 23.808 3.323 -9.802 1.00 92.56 197 ASP A O 1
ATOM 1570 N N . SER A 1 198 ? 23.516 3.733 -11.982 1.00 92.81 198 SER A N 1
ATOM 1571 C CA . SER A 1 198 ? 24.474 4.840 -12.042 1.00 92.81 198 SER A CA 1
ATOM 1572 C C . SER A 1 198 ? 23.909 6.001 -12.854 1.00 92.81 198 SER A C 1
ATOM 1574 O O . SER A 1 198 ? 23.038 5.823 -13.707 1.00 92.81 198 SER A O 1
ATOM 1576 N N . VAL A 1 199 ? 24.383 7.211 -12.560 1.00 90.88 199 VAL A N 1
ATOM 1577 C CA . VAL A 1 199 ? 23.918 8.435 -13.230 1.00 90.88 199 VAL A CA 1
ATOM 1578 C C . VAL A 1 199 ? 24.390 8.518 -14.684 1.00 90.88 199 VAL A C 1
ATOM 1580 O O . VAL A 1 199 ? 23.813 9.253 -15.477 1.00 90.88 199 VAL A O 1
ATOM 1583 N N . GLU A 1 200 ? 25.416 7.745 -15.039 1.00 94.00 200 GLU A N 1
ATOM 1584 C CA . GLU A 1 200 ? 25.955 7.601 -16.391 1.00 94.00 200 GLU A CA 1
ATOM 1585 C C . GLU A 1 200 ? 25.184 6.571 -17.235 1.00 94.00 200 GLU A C 1
ATOM 1587 O O . GLU A 1 200 ? 25.375 6.503 -18.449 1.00 94.00 200 GLU A O 1
ATOM 1592 N N . ALA A 1 201 ? 24.333 5.749 -16.612 1.00 94.44 201 ALA A N 1
ATOM 1593 C CA . ALA A 1 201 ? 23.614 4.682 -17.292 1.00 94.44 201 ALA A CA 1
ATOM 1594 C C . ALA A 1 201 ? 22.444 5.222 -18.134 1.00 94.44 201 ALA A C 1
ATOM 1596 O O . ALA A 1 201 ? 21.595 5.975 -17.651 1.00 94.44 201 ALA A O 1
ATOM 1597 N N . ASP A 1 202 ? 22.349 4.785 -19.392 1.00 94.25 202 ASP A N 1
ATOM 1598 C CA . ASP A 1 202 ? 21.267 5.199 -20.289 1.00 94.25 202 ASP A CA 1
ATOM 1599 C C . ASP A 1 202 ? 19.996 4.361 -20.086 1.00 94.25 202 ASP A C 1
ATOM 1601 O O . ASP A 1 202 ? 19.746 3.358 -20.759 1.00 94.25 202 ASP A O 1
ATOM 1605 N N . LEU A 1 203 ? 19.155 4.803 -19.151 1.00 95.94 203 LEU A N 1
ATOM 1606 C CA . LEU A 1 203 ? 17.791 4.293 -19.004 1.00 95.94 203 LEU A CA 1
ATOM 1607 C C . LEU A 1 203 ? 16.801 4.981 -19.966 1.00 95.94 203 LEU A C 1
ATOM 1609 O O . LEU A 1 203 ? 15.754 4.410 -20.285 1.00 95.94 203 LEU A O 1
ATOM 1613 N N . TYR A 1 204 ? 17.123 6.184 -20.450 1.00 95.56 204 TYR A N 1
ATOM 1614 C CA . TYR A 1 204 ? 16.220 7.007 -21.257 1.00 95.56 204 TYR A CA 1
ATOM 1615 C C . TYR A 1 204 ? 15.836 6.314 -22.564 1.00 95.56 204 TYR A C 1
ATOM 1617 O O . TYR A 1 204 ? 14.648 6.223 -22.886 1.00 95.56 204 TYR A O 1
ATOM 1625 N N . SER A 1 205 ? 16.815 5.728 -23.258 1.00 96.50 205 SER A N 1
ATOM 1626 C CA . SER A 1 205 ? 16.596 4.987 -24.508 1.00 96.50 205 SER A CA 1
ATOM 1627 C C . SER A 1 205 ? 15.652 3.786 -24.360 1.00 96.50 205 SER A C 1
ATOM 1629 O O . SER A 1 205 ? 15.109 3.289 -25.344 1.00 96.50 205 SER A O 1
ATOM 1631 N N . SER A 1 206 ? 15.411 3.317 -23.131 1.00 97.19 206 SER A N 1
ATOM 1632 C CA . SER A 1 206 ? 14.492 2.209 -22.849 1.00 97.19 206 SER A CA 1
ATOM 1633 C C . SER A 1 206 ? 13.072 2.652 -22.488 1.00 97.19 206 SER A C 1
ATOM 1635 O O . SER A 1 206 ? 12.172 1.808 -22.451 1.00 97.19 206 SER A O 1
ATOM 1637 N N . PHE A 1 207 ? 12.829 3.941 -22.220 1.00 97.25 207 PHE A N 1
ATOM 1638 C CA . PHE A 1 207 ? 11.536 4.401 -21.708 1.00 97.25 207 PHE A CA 1
ATOM 1639 C C . PHE A 1 207 ? 10.376 4.126 -22.654 1.00 97.25 207 PHE A C 1
ATOM 1641 O O . PHE A 1 207 ? 9.344 3.645 -22.192 1.00 97.25 207 PHE A O 1
ATOM 1648 N N . GLU A 1 208 ? 10.533 4.366 -23.955 1.00 97.06 208 GLU A N 1
ATOM 1649 C CA . GLU A 1 208 ? 9.478 4.076 -24.931 1.00 97.06 208 GLU A CA 1
ATOM 1650 C C . GLU A 1 208 ? 9.086 2.594 -24.886 1.00 97.06 208 GLU A C 1
ATOM 1652 O O . GLU A 1 208 ? 7.914 2.259 -24.707 1.00 97.06 208 GLU A O 1
ATOM 1657 N N . ARG A 1 209 ? 10.078 1.698 -24.932 1.00 97.75 209 ARG A N 1
ATOM 1658 C CA . ARG A 1 209 ? 9.867 0.247 -24.872 1.00 97.75 209 ARG A CA 1
ATOM 1659 C C . ARG A 1 209 ? 9.173 -0.186 -23.579 1.00 97.75 209 ARG A C 1
ATOM 1661 O O . ARG A 1 209 ? 8.254 -1.003 -23.629 1.00 97.75 209 ARG A O 1
ATOM 1668 N N . ILE A 1 210 ? 9.594 0.356 -22.434 1.00 98.06 210 ILE A N 1
ATOM 1669 C CA . ILE A 1 210 ? 8.961 0.098 -21.131 1.00 98.06 210 ILE A CA 1
ATOM 1670 C C . ILE A 1 210 ? 7.500 0.558 -21.154 1.00 98.06 210 ILE A C 1
ATOM 1672 O O . ILE A 1 210 ? 6.602 -0.197 -20.782 1.00 98.06 210 ILE A O 1
ATOM 1676 N N . CYS A 1 211 ? 7.258 1.780 -21.622 1.00 97.94 211 CYS A N 1
ATOM 1677 C CA . CYS A 1 211 ? 5.942 2.397 -21.644 1.00 97.94 211 CYS A CA 1
ATOM 1678 C C . CYS A 1 211 ? 4.970 1.617 -22.540 1.00 97.94 211 CYS A C 1
ATOM 1680 O O . CYS A 1 211 ? 3.863 1.298 -22.103 1.00 97.94 211 CYS A O 1
ATOM 1682 N N . VAL A 1 212 ? 5.400 1.252 -23.752 1.00 97.50 212 VAL A N 1
ATOM 1683 C CA . VAL A 1 212 ? 4.624 0.429 -24.694 1.00 97.50 212 VAL A CA 1
ATOM 1684 C C . VAL A 1 212 ? 4.300 -0.936 -24.089 1.00 97.50 212 VAL A C 1
ATOM 1686 O O . VAL A 1 212 ? 3.159 -1.397 -24.170 1.00 97.50 212 VAL A O 1
ATOM 1689 N N . PHE A 1 213 ? 5.273 -1.578 -23.434 1.00 97.81 213 PHE A N 1
ATOM 1690 C CA . PHE A 1 213 ? 5.045 -2.858 -22.771 1.00 97.81 213 PHE A CA 1
ATOM 1691 C C . PHE A 1 213 ? 3.986 -2.745 -21.673 1.00 97.81 213 PHE A C 1
ATOM 1693 O O . PHE A 1 213 ? 3.019 -3.505 -21.702 1.00 97.81 213 PHE A O 1
ATOM 1700 N N . ILE A 1 214 ? 4.123 -1.788 -20.749 1.00 97.94 214 ILE A N 1
ATOM 1701 C CA . ILE A 1 214 ? 3.162 -1.596 -19.654 1.00 97.94 214 ILE A CA 1
ATOM 1702 C C . ILE A 1 214 ? 1.763 -1.357 -20.225 1.00 97.94 214 ILE A C 1
ATOM 1704 O O . ILE A 1 214 ? 0.836 -2.085 -19.877 1.00 97.94 214 ILE A O 1
ATOM 1708 N N . ALA A 1 215 ? 1.613 -0.411 -21.155 1.00 96.75 215 ALA A N 1
ATOM 1709 C CA . ALA A 1 215 ? 0.317 -0.086 -21.746 1.00 96.75 215 ALA A CA 1
ATOM 1710 C C . ALA A 1 215 ? -0.335 -1.287 -22.440 1.00 96.75 215 ALA A C 1
ATOM 1712 O O . ALA A 1 215 ? -1.526 -1.533 -22.253 1.00 96.75 215 ALA A O 1
ATOM 1713 N N . SER A 1 216 ? 0.447 -2.088 -23.174 1.00 96.19 216 SER A N 1
ATOM 1714 C CA . SER A 1 216 ? -0.064 -3.305 -23.814 1.00 96.19 216 SER A CA 1
ATOM 1715 C C . SER A 1 216 ? -0.659 -4.291 -22.804 1.00 96.19 216 SER A C 1
ATOM 1717 O O . SER A 1 216 ? -1.689 -4.902 -23.080 1.00 96.19 216 SER A O 1
ATOM 1719 N N . ARG A 1 217 ? -0.055 -4.415 -21.614 1.00 95.75 217 ARG A N 1
ATOM 1720 C CA . ARG A 1 217 ? -0.516 -5.328 -20.559 1.00 95.75 217 ARG A CA 1
ATOM 1721 C C . ARG A 1 217 ? -1.731 -4.776 -19.830 1.00 95.75 217 ARG A C 1
ATOM 1723 O O . ARG A 1 217 ? -2.701 -5.512 -19.642 1.00 95.75 217 ARG A O 1
ATOM 1730 N N . LEU A 1 218 ? -1.729 -3.483 -19.512 1.00 95.00 218 LEU A N 1
ATOM 1731 C CA . LEU A 1 218 ? -2.882 -2.833 -18.889 1.00 95.00 218 LEU A CA 1
ATOM 1732 C C . LEU A 1 218 ? -4.132 -2.929 -19.778 1.00 95.00 218 LEU A C 1
ATOM 1734 O O . LEU A 1 218 ? -5.205 -3.262 -19.282 1.00 95.00 218 LEU A O 1
ATOM 1738 N N . ASN A 1 219 ? -3.987 -2.770 -21.099 1.00 94.25 219 ASN A N 1
ATOM 1739 C CA . ASN A 1 219 ? -5.094 -2.920 -22.055 1.00 94.25 219 ASN A CA 1
ATOM 1740 C C . ASN A 1 219 ? -5.688 -4.339 -22.092 1.00 94.25 219 ASN A C 1
ATOM 1742 O O . ASN A 1 219 ? -6.854 -4.508 -22.439 1.00 94.25 219 ASN A O 1
ATOM 1746 N N . THR A 1 220 ? -4.910 -5.359 -21.721 1.00 92.62 220 THR A N 1
ATOM 1747 C CA . THR A 1 220 ? -5.392 -6.746 -21.587 1.00 92.62 220 THR A CA 1
ATOM 1748 C C . THR A 1 220 ? -5.970 -7.065 -20.202 1.00 92.62 220 THR A C 1
ATOM 1750 O O . THR A 1 220 ? -6.359 -8.202 -19.952 1.00 92.62 220 THR A O 1
ATOM 1753 N N . GLY A 1 221 ? -6.024 -6.085 -19.291 1.00 91.00 221 GLY A N 1
ATOM 1754 C CA . GLY A 1 221 ? -6.454 -6.281 -17.903 1.00 91.00 221 GLY A CA 1
ATOM 1755 C C . GLY A 1 221 ? -5.409 -6.966 -17.014 1.00 91.00 221 GLY A C 1
ATOM 1756 O O . GLY A 1 221 ? -5.739 -7.431 -15.925 1.00 91.00 221 GLY A O 1
ATOM 1757 N N . SER A 1 222 ? -4.154 -7.049 -17.466 1.00 92.56 222 SER A N 1
ATOM 1758 C CA . SER A 1 222 ? -3.052 -7.652 -16.715 1.00 92.56 222 SER A CA 1
ATOM 1759 C C . SER A 1 222 ? -2.440 -6.664 -15.726 1.00 92.56 222 SER A C 1
ATOM 1761 O O . SER A 1 222 ? -2.056 -5.562 -16.112 1.00 92.56 222 SER A O 1
ATOM 1763 N N . ALA A 1 223 ? -2.247 -7.100 -14.479 1.00 96.00 223 ALA A N 1
ATOM 1764 C CA . ALA A 1 223 ? -1.465 -6.358 -13.497 1.00 96.00 223 ALA A CA 1
ATOM 1765 C C . ALA A 1 223 ? 0.047 -6.484 -13.769 1.00 96.00 223 ALA A C 1
ATOM 1767 O O . ALA A 1 223 ? 0.559 -7.582 -14.042 1.00 96.00 223 ALA A O 1
ATOM 1768 N N . VAL A 1 224 ? 0.751 -5.353 -13.674 1.00 97.88 224 VAL A N 1
ATOM 1769 C CA . VAL A 1 224 ? 2.178 -5.197 -13.981 1.00 97.88 224 VAL A CA 1
ATOM 1770 C C . VAL A 1 224 ? 2.954 -4.783 -12.732 1.00 97.88 224 VAL A C 1
ATOM 1772 O O . VAL A 1 224 ? 2.542 -3.865 -12.027 1.00 97.88 224 VAL A O 1
ATOM 1775 N N . LEU A 1 225 ? 4.114 -5.400 -12.494 1.00 97.81 225 LEU A N 1
ATOM 1776 C CA . LEU A 1 225 ? 5.086 -4.948 -11.493 1.00 97.81 225 LEU A CA 1
ATOM 1777 C C . LEU A 1 225 ? 6.359 -4.438 -12.176 1.00 97.81 225 LEU A C 1
ATOM 1779 O O . LEU A 1 225 ? 7.048 -5.203 -12.849 1.00 97.81 225 LEU A O 1
ATOM 1783 N N . ILE A 1 226 ? 6.696 -3.168 -11.954 1.00 97.81 226 ILE A N 1
ATOM 1784 C CA . ILE A 1 226 ? 8.006 -2.599 -12.288 1.00 97.81 226 ILE A CA 1
ATOM 1785 C C . ILE A 1 226 ? 8.912 -2.751 -11.070 1.00 97.81 226 ILE A C 1
ATOM 1787 O O . ILE A 1 226 ? 8.573 -2.296 -9.980 1.00 97.81 226 ILE A O 1
ATOM 1791 N N . PHE A 1 227 ? 10.082 -3.356 -11.225 1.00 96.75 227 PHE A N 1
ATOM 1792 C CA . PHE A 1 227 ? 11.004 -3.510 -10.108 1.00 96.75 227 PHE A CA 1
ATOM 1793 C C . PHE A 1 227 ? 12.460 -3.310 -10.515 1.00 96.75 227 PHE A C 1
ATOM 1795 O O . PHE A 1 227 ? 12.837 -3.395 -11.680 1.00 96.75 227 PHE A O 1
ATOM 1802 N N . SER A 1 228 ? 13.273 -2.997 -9.514 1.00 95.62 228 SER A N 1
ATOM 1803 C CA . SER A 1 228 ? 14.735 -2.938 -9.591 1.00 95.62 228 SER A CA 1
ATOM 1804 C C . SER A 1 228 ? 15.317 -3.628 -8.353 1.00 95.62 228 SER A C 1
ATOM 1806 O O . SER A 1 228 ? 14.562 -4.154 -7.531 1.00 95.62 228 SER A O 1
ATOM 1808 N N . SER A 1 229 ? 16.640 -3.622 -8.167 1.00 93.38 229 SER A N 1
ATOM 1809 C CA . SER A 1 229 ? 17.276 -4.298 -7.024 1.00 93.38 229 SER A CA 1
ATOM 1810 C C . SER A 1 229 ? 16.695 -3.836 -5.675 1.00 93.38 229 SER A C 1
ATOM 1812 O O . SER A 1 229 ? 16.308 -4.666 -4.853 1.00 93.38 229 SER A O 1
ATOM 1814 N N . HIS A 1 230 ? 16.550 -2.518 -5.485 1.00 90.94 230 HIS A N 1
ATOM 1815 C CA . HIS A 1 230 ? 16.090 -1.915 -4.224 1.00 90.94 230 HIS A CA 1
ATOM 1816 C C . HIS A 1 230 ? 14.690 -1.300 -4.281 1.00 90.94 230 HIS A C 1
ATOM 1818 O O . HIS A 1 230 ? 14.109 -1.045 -3.232 1.00 90.94 230 HIS A O 1
ATOM 1824 N N . GLY A 1 231 ? 14.124 -1.078 -5.471 1.00 91.81 231 GLY A N 1
ATOM 1825 C CA . GLY A 1 231 ? 12.790 -0.484 -5.586 1.00 91.81 231 GLY A CA 1
ATOM 1826 C C . GLY A 1 231 ? 12.736 1.035 -5.368 1.00 91.81 231 GLY A C 1
ATOM 1827 O O . GLY A 1 231 ? 11.697 1.536 -4.957 1.00 91.81 231 GLY A O 1
ATOM 1828 N N . ILE A 1 232 ? 13.848 1.754 -5.592 1.00 89.75 232 ILE A N 1
ATOM 1829 C CA . ILE A 1 232 ? 13.991 3.184 -5.236 1.00 89.75 232 ILE A CA 1
ATOM 1830 C C . ILE A 1 232 ? 14.346 4.072 -6.439 1.00 89.75 232 ILE A C 1
ATOM 1832 O O . ILE A 1 232 ? 13.740 5.124 -6.610 1.00 89.75 232 ILE A O 1
ATOM 1836 N N . SER A 1 233 ? 15.319 3.673 -7.265 1.00 93.25 233 SER A N 1
ATOM 1837 C CA . SER A 1 233 ? 15.918 4.525 -8.311 1.00 93.25 233 SER A CA 1
ATOM 1838 C C . SER A 1 233 ? 15.360 4.206 -9.708 1.00 93.25 233 SER A C 1
ATOM 1840 O O . SER A 1 233 ? 14.383 4.807 -10.156 1.00 93.25 233 SER A O 1
ATOM 1842 N N . ARG A 1 234 ? 15.915 3.189 -10.380 1.00 95.81 234 ARG A N 1
ATOM 1843 C CA . ARG A 1 234 ? 15.585 2.802 -11.766 1.00 95.81 234 ARG A CA 1
ATOM 1844 C C . ARG A 1 234 ? 14.102 2.518 -12.014 1.00 95.81 234 ARG A C 1
ATOM 1846 O O . ARG A 1 234 ? 13.528 3.003 -12.986 1.00 95.81 234 ARG A O 1
ATOM 1853 N N . CYS A 1 235 ? 13.460 1.752 -11.130 1.00 95.69 235 CYS A N 1
ATOM 1854 C CA . CYS A 1 235 ? 12.033 1.445 -11.264 1.00 95.69 235 CYS A CA 1
ATOM 1855 C C . CYS A 1 235 ? 11.145 2.681 -11.059 1.00 95.69 235 CYS A C 1
ATOM 1857 O O . CYS A 1 235 ? 10.117 2.785 -11.719 1.00 95.69 235 CYS A O 1
ATOM 1859 N N . SER A 1 236 ? 11.564 3.633 -10.219 1.00 95.44 236 SER A N 1
ATOM 1860 C CA . SER A 1 236 ? 10.865 4.907 -10.019 1.00 95.44 236 SER A CA 1
ATOM 1861 C C . SER A 1 236 ? 10.979 5.791 -11.250 1.00 95.44 236 SER A C 1
ATOM 1863 O O . SER A 1 236 ? 9.973 6.326 -11.704 1.00 95.44 236 SER A O 1
ATOM 1865 N N . ALA A 1 237 ? 12.168 5.875 -11.855 1.00 96.00 237 ALA A N 1
ATOM 1866 C CA . ALA A 1 237 ? 12.361 6.577 -13.120 1.00 96.00 237 ALA A CA 1
ATOM 1867 C C . ALA A 1 237 ? 11.496 5.973 -14.243 1.00 96.00 237 ALA A C 1
ATOM 1869 O O . ALA A 1 237 ? 10.812 6.704 -14.958 1.00 96.00 237 ALA A O 1
ATOM 1870 N N . ALA A 1 238 ? 11.452 4.641 -14.352 1.00 97.31 238 ALA A N 1
ATOM 1871 C CA . ALA A 1 238 ? 10.602 3.934 -15.310 1.00 97.31 238 ALA A CA 1
ATOM 1872 C C . ALA A 1 238 ? 9.097 4.157 -15.056 1.00 97.31 238 ALA A C 1
ATOM 1874 O O . ALA A 1 238 ? 8.338 4.406 -15.995 1.00 97.31 238 ALA A O 1
ATOM 1875 N N . ALA A 1 239 ? 8.663 4.114 -13.793 1.00 97.06 239 ALA A N 1
ATOM 1876 C CA . ALA A 1 239 ? 7.288 4.408 -13.405 1.00 97.06 239 ALA A CA 1
ATOM 1877 C C . ALA A 1 239 ? 6.904 5.856 -13.738 1.00 97.06 239 ALA A C 1
ATOM 1879 O O . ALA A 1 239 ? 5.859 6.095 -14.338 1.00 97.06 239 ALA A O 1
ATOM 1880 N N . MET A 1 240 ? 7.768 6.822 -13.413 1.00 96.56 240 MET A N 1
ATOM 1881 C CA . MET A 1 240 ? 7.562 8.224 -13.767 1.00 96.56 240 MET A CA 1
ATOM 1882 C C . MET A 1 240 ? 7.463 8.392 -15.283 1.00 96.56 240 MET A C 1
ATOM 1884 O O . MET A 1 240 ? 6.498 8.988 -15.748 1.00 96.56 240 MET A O 1
ATOM 1888 N N . ALA A 1 241 ? 8.380 7.815 -16.067 1.00 97.12 241 ALA A N 1
ATOM 1889 C CA . ALA A 1 241 ? 8.321 7.876 -17.528 1.00 97.12 241 ALA A CA 1
ATOM 1890 C C . ALA A 1 241 ? 6.966 7.389 -18.076 1.00 97.12 241 ALA A C 1
ATOM 1892 O O . ALA A 1 241 ? 6.381 8.040 -18.947 1.00 97.12 241 ALA A O 1
ATOM 1893 N N . PHE A 1 242 ? 6.419 6.310 -17.506 1.00 97.25 242 PHE A N 1
ATOM 1894 C CA . PHE A 1 242 ? 5.084 5.828 -17.848 1.00 97.25 242 PHE A CA 1
ATOM 1895 C C . PHE A 1 242 ? 3.984 6.848 -17.515 1.00 97.25 242 PHE A C 1
ATOM 1897 O O . PHE A 1 242 ? 3.159 7.143 -18.381 1.00 97.25 242 PHE A O 1
ATOM 1904 N N . LEU A 1 243 ? 3.984 7.432 -16.312 1.00 95.00 243 LEU A N 1
ATOM 1905 C CA . LEU A 1 243 ? 3.000 8.449 -15.905 1.00 95.00 243 LEU A CA 1
ATOM 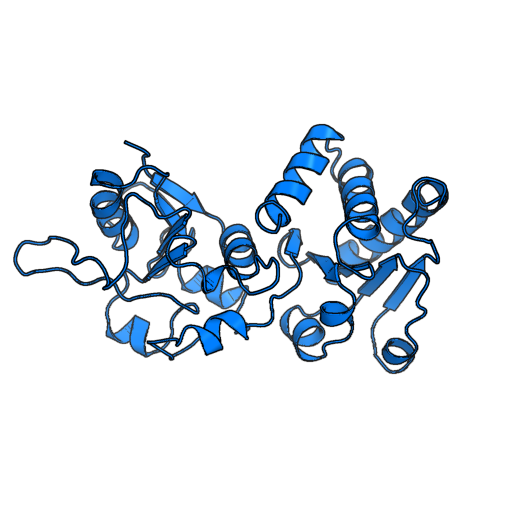1906 C C . LEU A 1 243 ? 3.045 9.695 -16.806 1.00 95.00 243 LEU A C 1
ATOM 1908 O O . LEU A 1 243 ? 1.995 10.195 -17.217 1.00 95.00 243 LEU A O 1
ATOM 1912 N N . LEU A 1 244 ? 4.245 10.163 -17.169 1.00 95.00 244 LEU A N 1
ATOM 1913 C CA . LEU A 1 244 ? 4.425 11.291 -18.089 1.00 95.00 244 LEU A CA 1
ATOM 1914 C C . LEU A 1 244 ? 3.846 10.962 -19.469 1.00 95.00 244 LEU A C 1
ATOM 1916 O O . LEU A 1 244 ? 3.063 11.731 -20.030 1.00 95.00 244 LEU A O 1
ATOM 1920 N N . HIS A 1 245 ? 4.226 9.812 -20.026 1.00 94.12 245 HIS A N 1
ATOM 1921 C CA . HIS A 1 245 ? 3.879 9.462 -21.398 1.00 94.12 245 HIS A CA 1
ATOM 1922 C C . HIS A 1 245 ? 2.395 9.106 -21.557 1.00 94.12 245 HIS A C 1
ATOM 1924 O O . HIS A 1 245 ? 1.735 9.605 -22.475 1.00 94.12 245 HIS A O 1
ATOM 1930 N N . HIS A 1 246 ? 1.866 8.267 -20.662 1.00 91.81 246 HIS A N 1
ATOM 1931 C CA . HIS A 1 246 ? 0.535 7.672 -20.789 1.00 91.81 246 HIS A CA 1
ATOM 1932 C C . HIS A 1 246 ? -0.556 8.448 -20.057 1.00 91.81 246 HIS A C 1
ATOM 1934 O O . HIS A 1 246 ? -1.654 8.576 -20.592 1.00 91.81 246 HIS A O 1
ATOM 1940 N N . LEU A 1 247 ? -0.265 8.998 -18.875 1.00 90.50 247 LEU A N 1
ATOM 1941 C CA . LEU A 1 247 ? -1.255 9.740 -18.081 1.00 90.50 247 LEU A CA 1
ATOM 1942 C C . LEU A 1 247 ? -1.117 11.260 -18.214 1.00 90.50 247 LEU A C 1
ATOM 1944 O O . LEU A 1 247 ? -1.901 11.998 -17.625 1.00 90.50 247 LEU A O 1
ATOM 1948 N N . LYS A 1 248 ? -0.147 11.732 -19.010 1.00 93.50 248 LYS A N 1
ATOM 1949 C CA . LYS A 1 248 ? 0.108 13.158 -19.283 1.00 93.50 248 LYS A CA 1
ATOM 1950 C C . LYS A 1 248 ? 0.398 13.975 -18.023 1.00 93.50 248 LYS A C 1
ATOM 1952 O O . LYS A 1 248 ? 0.134 15.175 -17.977 1.00 93.50 248 LYS A O 1
ATOM 1957 N N . TYR A 1 249 ? 0.959 13.336 -17.000 1.00 90.75 249 TYR A N 1
ATOM 1958 C CA . TYR A 1 249 ? 1.400 14.043 -15.805 1.00 90.75 249 TYR A CA 1
ATOM 1959 C C . TYR A 1 249 ? 2.629 14.894 -16.125 1.00 90.75 249 TYR A C 1
ATOM 1961 O O . TYR A 1 249 ? 3.458 14.542 -16.964 1.00 90.75 249 TYR A O 1
ATOM 1969 N N . THR A 1 250 ? 2.789 16.009 -15.415 1.00 94.25 250 THR A N 1
ATOM 1970 C CA . THR A 1 250 ? 4.058 16.742 -15.431 1.00 94.25 250 THR A CA 1
ATOM 1971 C C . THR A 1 250 ? 5.131 15.943 -14.688 1.00 94.25 250 THR A C 1
ATOM 1973 O O . THR A 1 250 ? 4.823 15.048 -13.892 1.00 94.25 250 THR A O 1
ATOM 1976 N N . LEU A 1 251 ? 6.407 16.283 -14.901 1.00 92.88 251 LEU A N 1
ATOM 1977 C CA . LEU A 1 251 ? 7.503 15.672 -14.145 1.00 92.88 251 LEU A CA 1
ATOM 1978 C C . LEU A 1 251 ? 7.323 15.877 -12.634 1.00 92.88 251 LEU A C 1
ATOM 1980 O O . LEU A 1 251 ? 7.437 14.921 -11.875 1.00 92.88 251 LEU A O 1
ATOM 1984 N N . GLY A 1 252 ? 6.972 17.098 -12.215 1.00 91.88 252 GLY A N 1
ATOM 1985 C CA . GLY A 1 252 ? 6.718 17.421 -10.810 1.00 91.88 252 GLY A CA 1
ATOM 1986 C C . GLY A 1 252 ? 5.538 16.641 -10.228 1.00 91.88 252 GLY A C 1
ATOM 1987 O O . GLY A 1 252 ? 5.669 16.060 -9.157 1.00 91.88 252 GLY A O 1
ATOM 1988 N N . ALA A 1 253 ? 4.417 16.551 -10.952 1.00 87.81 253 ALA A N 1
ATOM 1989 C CA . ALA A 1 253 ? 3.260 15.773 -10.507 1.00 87.81 253 ALA A CA 1
ATOM 1990 C C . ALA A 1 253 ? 3.584 14.277 -10.398 1.00 87.81 253 ALA A C 1
ATOM 1992 O O . ALA A 1 253 ? 3.204 13.641 -9.423 1.00 87.81 253 ALA A O 1
ATOM 1993 N N . SER A 1 254 ? 4.329 13.723 -11.357 1.00 89.25 254 SER A N 1
ATOM 1994 C CA . SER A 1 254 ? 4.736 12.311 -11.345 1.00 89.25 254 SER A CA 1
ATOM 1995 C C . SER A 1 254 ? 5.733 12.012 -10.238 1.00 89.25 254 SER A C 1
ATOM 1997 O O . SER A 1 254 ? 5.605 10.992 -9.569 1.00 89.25 254 SER A O 1
ATOM 1999 N N . TYR A 1 255 ? 6.694 12.915 -10.023 1.00 89.00 255 TYR A N 1
ATOM 2000 C CA . TYR A 1 255 ? 7.636 12.825 -8.917 1.00 89.00 255 TYR A CA 1
ATOM 2001 C C . TYR A 1 255 ? 6.877 12.788 -7.605 1.00 89.00 255 TYR A C 1
ATOM 2003 O O . TYR A 1 255 ? 7.054 11.847 -6.853 1.00 89.00 255 TYR A O 1
ATOM 2011 N N . VAL A 1 256 ? 5.972 13.745 -7.383 1.00 86.31 256 VAL A N 1
ATOM 2012 C CA . VAL A 1 256 ? 5.124 13.815 -6.192 1.00 86.31 256 VAL A CA 1
ATOM 2013 C C . VAL A 1 256 ? 4.229 12.580 -6.061 1.00 86.31 256 VAL A C 1
ATOM 2015 O O . VAL A 1 256 ? 4.086 12.074 -4.961 1.00 86.31 256 VAL A O 1
ATOM 2018 N N . TYR A 1 257 ? 3.671 12.046 -7.147 1.00 85.94 257 TYR A N 1
ATOM 2019 C CA . TYR A 1 257 ? 2.803 10.864 -7.129 1.00 85.94 257 TYR A CA 1
ATOM 2020 C C . TYR A 1 257 ? 3.549 9.579 -6.745 1.00 85.94 257 TYR A C 1
ATOM 2022 O O . TYR A 1 257 ? 3.129 8.856 -5.842 1.00 85.94 257 TYR A O 1
ATOM 2030 N N . VAL A 1 258 ? 4.686 9.317 -7.396 1.00 85.62 258 VAL A N 1
ATOM 2031 C CA . VAL A 1 258 ? 5.549 8.169 -7.083 1.00 85.62 258 VAL A CA 1
ATOM 2032 C C . VAL A 1 258 ? 6.180 8.352 -5.708 1.00 85.62 258 VAL A C 1
ATOM 2034 O O . VAL A 1 258 ? 6.221 7.399 -4.932 1.00 85.62 258 VAL A O 1
ATOM 2037 N N . LEU A 1 259 ? 6.574 9.583 -5.362 1.00 78.50 259 LEU A N 1
ATOM 2038 C CA . LEU A 1 259 ? 6.958 9.939 -4.007 1.00 78.50 259 LEU A CA 1
ATOM 2039 C C . LEU A 1 259 ? 5.834 9.627 -3.040 1.00 78.50 259 LEU A C 1
ATOM 2041 O O . LEU A 1 259 ? 6.119 8.909 -2.122 1.00 78.50 259 LEU A O 1
ATOM 2045 N N . TYR A 1 260 ? 4.583 10.053 -3.191 1.00 69.19 260 TYR A N 1
ATOM 2046 C CA . TYR A 1 260 ? 3.531 9.738 -2.212 1.00 69.19 260 TYR A CA 1
ATOM 2047 C C . TYR A 1 260 ? 3.346 8.231 -1.993 1.00 69.19 260 TYR A C 1
ATOM 2049 O O . TYR A 1 260 ? 3.052 7.813 -0.873 1.00 69.19 260 TYR A O 1
ATOM 2057 N N . GLY A 1 261 ? 3.597 7.418 -3.023 1.00 58.53 261 GLY A N 1
ATOM 2058 C CA . GLY A 1 261 ? 3.726 5.971 -2.881 1.00 58.53 261 GLY A CA 1
ATOM 2059 C C . GLY A 1 261 ? 4.976 5.513 -2.099 1.00 58.53 261 GLY A C 1
ATOM 2060 O O . GLY A 1 261 ? 4.909 4.550 -1.341 1.00 58.53 261 GLY A O 1
ATOM 2061 N N . LEU A 1 262 ? 6.109 6.201 -2.258 1.00 53.44 262 LEU A N 1
ATOM 2062 C CA . LEU A 1 262 ? 7.420 5.913 -1.651 1.00 53.44 262 LEU A CA 1
ATOM 2063 C C . LEU A 1 262 ? 7.746 6.660 -0.332 1.00 53.44 262 LEU A C 1
ATOM 2065 O O . LEU A 1 262 ? 8.630 6.221 0.400 1.00 53.44 262 LEU A O 1
ATOM 2069 N N . LEU A 1 263 ? 7.112 7.797 -0.024 1.00 42.38 263 LEU A N 1
ATOM 2070 C CA . LEU A 1 263 ? 7.697 8.964 0.685 1.00 42.38 263 LEU A CA 1
ATOM 2071 C C . LEU A 1 263 ? 7.799 8.842 2.190 1.00 42.38 263 LEU A C 1
ATOM 2073 O O . LEU A 1 263 ? 8.014 9.803 2.921 1.00 42.38 263 LEU A O 1
ATOM 2077 N N . TRP A 1 264 ? 7.623 7.639 2.656 1.00 40.47 264 TRP A N 1
ATOM 2078 C CA . TRP A 1 264 ? 7.739 7.326 4.050 1.00 40.47 264 TRP A CA 1
ATOM 2079 C C . TRP A 1 264 ? 8.812 6.280 4.271 1.00 40.47 264 TRP A C 1
ATOM 2081 O O . TRP A 1 264 ? 8.947 5.829 5.394 1.00 40.47 264 TRP A O 1
ATOM 2091 N N . ASN A 1 265 ? 9.586 5.937 3.236 1.00 35.41 265 ASN A N 1
ATOM 2092 C CA . ASN A 1 265 ? 10.662 4.953 3.277 1.00 35.41 265 ASN A CA 1
ATOM 2093 C C . ASN A 1 265 ? 12.070 5.573 3.374 1.00 35.41 265 ASN A C 1
ATOM 2095 O O . ASN A 1 265 ? 13.050 4.837 3.247 1.00 35.41 265 ASN A O 1
ATOM 2099 N N . VAL A 1 266 ? 12.188 6.885 3.625 1.00 30.98 266 VAL A N 1
ATOM 2100 C CA . VAL A 1 266 ? 13.459 7.576 3.925 1.00 30.98 266 VAL A CA 1
ATOM 2101 C C . VAL A 1 266 ? 13.299 8.442 5.163 1.00 30.98 266 VAL A C 1
ATOM 2103 O O . VAL A 1 266 ? 12.293 9.184 5.215 1.00 30.98 266 VAL A O 1
#

Radius of gyration: 19.84 Å; chains: 1; bounding box: 51×43×54 Å

InterPro domains:
  IPR000340 Dual specificity phosphatase, catalytic domain [PF00782] (150-258)
  IPR001763 Rhodanese-like domain [PF00581] (29-118)
  IPR001763 Rhodanese-like domain [PS50206] (27-124)
  IPR001763 Rhodanese-like domain [SM00450] (17-122)
  IPR020422 Dual specificity protein phosphatase domain [SM00195] (141-266)
  IPR029021 Protein-tyrosine phosphatase-like [G3DSA:3.90.190.10] (123-259)
  IPR029021 Protein-tyrosine phosphatase-like [SSF52799] (134-257)
  IPR036873 Rhodanese-like domain superfamily [G3DSA:3.40.250.10] (8-122)
  IPR036873 Rhodanese-like domain superfamily [SSF52821] (3-130)
  IPR053272 Serine/threonine/tyrosine-interacting-like protein [PTHR46659] (1-259)

Sequence (266 aa):
MAGTTFCEASELYNILNQYTRLSRLAEFNFLCLIDARAKGQYNASHIITARNAKWDSKGKLIMPVGVEVESMRYIVVYDSSTSSLQGSAEAIECAEALTKSSHYPVQILKGGYQRFSAFYPFFRTQKILYTIKELESLRPYPVELLPGQLYMGNYKQAIHPHVLKDLKLSALVNVSEDSCHMFEKGNHTILHINVSDSVEADLYSSFERICVFIASRLNTGSAVLIFSSHGISRCSAAAMAFLLHHLKYTLGASYVYVLYGLLWNV

Foldseek 3Di:
DAEAEADELLLVLLLQQAAAPFGCLLPLQEEAAEELEDPVVVLVKDFPPYAYWDADPVRATDDDPSDDQARHPAAEYFYQFAADLPDDDSRNSVQVNSVVRYPHHHYYHHGGRNVNCVQQVVRMDNDNDDDSVRRRPDHGAFRDLDRLAEGFFAPVNVLDVCNCVRSVAQEEEEQEQDDDPSCVPDNHHYHYHYWHPDPPTPPVVCLVVLLVVSVVQVVVVHHYYYYYHGRDGSSLVSQLSNCCPPVVDDSVRSCVSVCSSHVNND